Protein AF-A0A0F9Q7B7-F1 (afdb_monomer)

Sequence (250 aa):
MTNLTTHDHIDLARHEKIIARGLQTFRDVGEALAQIRDDKLYVQYGTFVLYCQTRWDFSIRTAEHLINAASVVAYLADANNCSPLPANEAQARPLTTLRDETGVIDLELVGEVWRQALDDGDGGEVPPTAVIVEETVRQWKLKAAELKAPEEAVQPVDDEPASEEDADDTPPPCPNCGCTDVDEDGDCAKCHEPKVRGDADEGEAPTKPVNTTFEVLEAIVDQWRDQYDVTSDSVAAAMLENLATKIREG

Solvent-accessible surface area (backbone atoms only — not comparable to full-atom values): 15011 Å² total; per-residue (Å²): 135,86,76,81,49,76,65,53,54,53,53,48,54,52,50,52,48,52,48,54,51,63,38,43,47,51,38,56,50,8,48,50,51,44,50,36,58,76,72,48,71,35,60,94,50,76,36,66,53,50,31,35,38,74,78,67,72,38,54,53,66,59,53,50,50,30,27,44,25,21,52,52,49,51,44,34,59,71,77,60,72,48,66,57,55,70,55,43,60,67,39,30,47,53,48,56,70,41,49,46,98,88,68,47,67,34,61,69,58,39,50,52,52,51,52,52,22,20,58,75,51,74,66,33,82,51,58,46,54,39,64,51,38,40,48,46,50,50,52,50,53,50,52,53,50,60,72,69,59,83,85,86,84,78,80,82,80,76,90,71,94,78,80,95,76,80,83,83,84,70,66,78,53,38,91,88,79,62,46,67,55,57,41,98,87,62,20,32,63,87,76,70,50,76,83,75,88,80,87,89,78,98,66,84,78,79,78,69,79,80,70,47,77,60,56,57,50,53,52,53,54,52,54,50,41,68,75,63,72,58,50,83,88,37,73,66,35,55,50,50,52,52,51,55,50,56,60,74,77,107

Radius of gyration: 31.44 Å; Cα contacts (8 Å, |Δi|>4): 203; chains: 1; bounding box: 46×99×64 Å

Mean predicted aligned error: 19.54 Å

Foldseek 3Di:
DDDDDPVNVVVV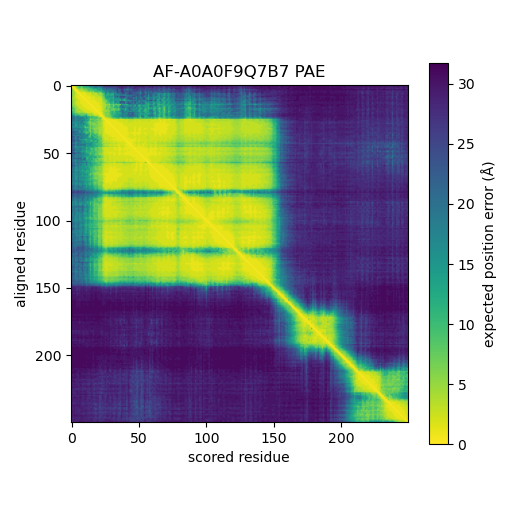VVVVVVLQVVLCVLLVLLVVLVCCQVVVVVVVQVDSQSVCCVVPNDGVVSSVLSVLLNVLQVLCVPPQVAPPTRSHSLQSNLQSCCADPVRHRPSVVSSVLQCVLCVVAPVRPDRHDSVSSNVSSVVVVVVVVVVVDPDPPDDPPPPDDDDDDDDPPQDAADPPPRASDADPVRARPPPRHHPDDDDDDPDDDDPDPPCPPLNVVVVVLVVVCVVPVDDCPDPVNVVSVVVNVVSVVD

Secondary structure (DSSP, 8-state):
--PPPHHHHHHHHHHHHHHHHHHHHHHHHHHHHHHHHHTTTTGGGSSHHHHHHHHHS--HHHHHHHHHHHHHHHHHHHTS--SSPP-SHHHHHHHTT-B-TTSSB-HHHHHHHHHHHHHTTTSSSSPPPHHHHHHHHHHHHHHHHHHT--SSS-----------------PPPPTTT----B-TTSSBTTT---------------------HHHHHHHHHHHHHHHTT--TTSHHHHHHHHHHHHHH--

Structure (mmCIF, N/CA/C/O backbone):
data_AF-A0A0F9Q7B7-F1
#
_entry.id   AF-A0A0F9Q7B7-F1
#
loop_
_atom_site.group_PDB
_atom_site.id
_atom_site.type_symbol
_atom_site.label_atom_id
_atom_site.label_alt_id
_atom_site.label_comp_id
_atom_site.label_asym_id
_atom_site.label_entity_id
_atom_site.label_seq_id
_atom_site.pdbx_PDB_ins_code
_atom_site.Cartn_x
_atom_site.Cartn_y
_atom_site.Cartn_z
_atom_site.occupancy
_atom_site.B_iso_or_equiv
_atom_site.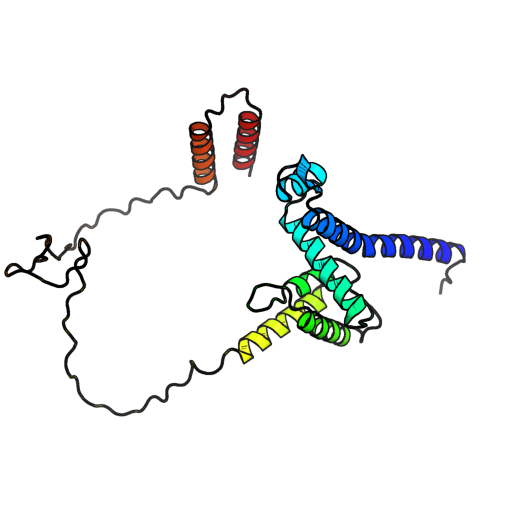auth_seq_id
_atom_site.auth_comp_id
_atom_site.auth_asym_id
_atom_site.auth_atom_id
_atom_site.pdbx_PDB_model_num
ATOM 1 N N . MET A 1 1 ? 30.236 -27.413 -18.316 1.00 41.34 1 MET A N 1
ATOM 2 C CA . MET A 1 1 ? 28.779 -27.192 -18.217 1.00 41.34 1 MET A CA 1
ATOM 3 C C . MET A 1 1 ? 28.220 -28.257 -17.293 1.00 41.34 1 MET A C 1
ATOM 5 O O . MET A 1 1 ? 28.170 -29.416 -17.680 1.00 41.34 1 MET A O 1
ATOM 9 N N . THR A 1 2 ? 27.943 -27.906 -16.041 1.00 51.19 2 THR A N 1
ATOM 10 C CA . THR A 1 2 ? 27.329 -28.811 -15.061 1.00 51.19 2 THR A CA 1
ATOM 11 C C . THR A 1 2 ? 25.830 -28.872 -15.337 1.00 51.19 2 THR A C 1
ATOM 13 O O . THR A 1 2 ? 25.153 -27.855 -15.237 1.00 51.19 2 THR A O 1
ATOM 16 N N . ASN A 1 3 ? 25.333 -30.040 -15.747 1.00 64.06 3 ASN A N 1
ATOM 17 C CA . ASN A 1 3 ? 23.895 -30.285 -15.863 1.00 64.06 3 ASN A CA 1
ATOM 18 C C . ASN A 1 3 ? 23.297 -30.432 -14.461 1.00 64.06 3 ASN A C 1
ATOM 20 O O . ASN A 1 3 ? 23.878 -31.137 -13.634 1.00 64.06 3 ASN A O 1
ATOM 24 N N . LEU A 1 4 ? 22.156 -29.784 -14.217 1.00 58.69 4 LEU A N 1
ATOM 25 C CA . LEU A 1 4 ? 21.395 -29.962 -12.982 1.00 58.69 4 LEU A CA 1
ATOM 26 C C . LEU A 1 4 ? 20.919 -31.413 -12.881 1.00 58.69 4 LEU A C 1
ATOM 28 O O . LEU A 1 4 ? 20.439 -32.010 -13.847 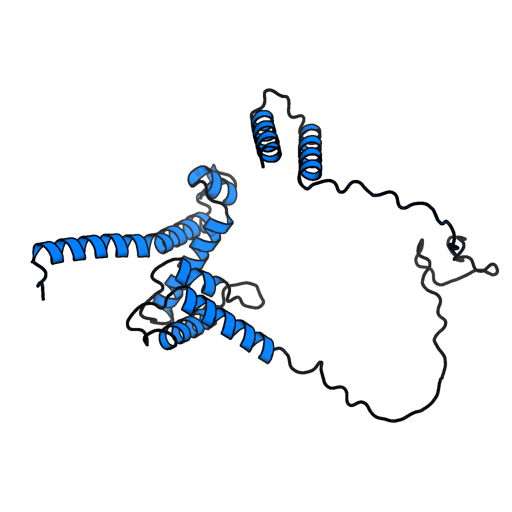1.00 58.69 4 LEU A O 1
ATOM 32 N N . THR A 1 5 ? 21.075 -31.992 -11.700 1.00 79.19 5 THR A N 1
ATOM 33 C CA . THR A 1 5 ? 20.567 -33.324 -11.389 1.00 79.19 5 THR A CA 1
ATOM 34 C C . THR A 1 5 ? 19.060 -33.270 -11.125 1.00 79.19 5 THR A C 1
ATOM 36 O O . THR A 1 5 ? 18.486 -32.219 -10.843 1.00 79.19 5 THR A O 1
ATOM 39 N N . THR A 1 6 ? 18.377 -34.417 -11.164 1.00 75.81 6 THR A N 1
ATOM 40 C CA . THR A 1 6 ? 16.948 -34.504 -10.803 1.00 75.81 6 THR A CA 1
ATOM 41 C C . THR A 1 6 ? 16.671 -34.000 -9.383 1.00 75.81 6 THR A C 1
ATOM 43 O O . THR A 1 6 ? 15.604 -33.452 -9.124 1.00 75.81 6 THR A O 1
ATOM 46 N N . HIS A 1 7 ? 17.632 -34.160 -8.471 1.00 61.50 7 HIS A N 1
ATOM 47 C CA . HIS A 1 7 ? 17.542 -33.639 -7.112 1.00 61.50 7 HIS A CA 1
ATOM 48 C C . HIS A 1 7 ? 17.562 -32.105 -7.098 1.00 61.50 7 HIS A C 1
ATOM 50 O O . HIS A 1 7 ? 16.686 -31.501 -6.484 1.00 61.50 7 HIS A O 1
ATOM 56 N N . ASP A 1 8 ? 18.463 -31.493 -7.874 1.00 55.47 8 ASP A N 1
ATOM 57 C CA . ASP A 1 8 ? 18.555 -30.033 -8.008 1.00 55.47 8 ASP A CA 1
ATOM 58 C C . ASP A 1 8 ? 17.253 -29.433 -8.561 1.00 55.47 8 ASP A C 1
ATOM 60 O O . ASP A 1 8 ? 16.802 -28.390 -8.098 1.00 55.47 8 ASP A O 1
ATOM 64 N N . HIS A 1 9 ? 16.588 -30.118 -9.498 1.00 52.34 9 HIS A N 1
ATOM 65 C CA . HIS A 1 9 ? 15.286 -29.686 -10.020 1.00 52.34 9 HIS A CA 1
ATOM 66 C C . HIS A 1 9 ? 14.149 -29.774 -8.985 1.00 52.34 9 HIS A C 1
ATOM 68 O O . HIS A 1 9 ? 13.267 -28.916 -8.971 1.00 52.34 9 HIS A O 1
ATOM 74 N N . ILE A 1 10 ? 14.155 -30.786 -8.110 1.00 66.31 10 ILE A N 1
ATOM 75 C CA . ILE A 1 10 ? 13.166 -30.920 -7.026 1.00 66.31 10 ILE A CA 1
ATOM 76 C C . ILE A 1 10 ? 13.375 -29.827 -5.972 1.00 66.31 10 ILE A C 1
ATOM 78 O O . ILE A 1 10 ? 12.404 -29.228 -5.500 1.00 66.31 10 ILE A O 1
ATOM 82 N N . ASP A 1 11 ? 14.629 -29.557 -5.613 1.00 54.69 11 ASP A N 1
ATOM 83 C CA . ASP A 1 11 ? 14.975 -28.513 -4.652 1.00 54.69 11 ASP A CA 1
ATOM 84 C C . ASP A 1 11 ? 14.660 -27.116 -5.193 1.00 54.69 11 ASP A C 1
ATOM 86 O O . ASP A 1 11 ? 14.061 -26.315 -4.468 1.00 54.69 11 ASP A O 1
ATOM 90 N N . LEU A 1 12 ? 14.955 -26.865 -6.474 1.00 44.50 12 LEU A N 1
ATOM 91 C CA . LEU A 1 12 ? 14.578 -25.638 -7.173 1.00 44.50 12 LEU A CA 1
ATOM 92 C C . LEU A 1 12 ? 13.059 -25.431 -7.137 1.00 44.50 12 LEU A C 1
ATOM 94 O O . LEU A 1 12 ? 12.603 -24.425 -6.603 1.00 44.50 12 LEU A O 1
ATOM 98 N N . ALA A 1 13 ? 12.268 -26.421 -7.562 1.00 47.47 13 ALA A N 1
ATOM 99 C CA . ALA A 1 13 ? 10.806 -26.324 -7.558 1.00 47.47 13 ALA A CA 1
ATOM 100 C C . ALA A 1 13 ? 10.222 -26.119 -6.145 1.00 47.47 13 ALA A C 1
ATOM 102 O O . ALA A 1 13 ? 9.228 -25.412 -5.953 1.00 47.47 13 ALA A O 1
ATOM 103 N N . ARG A 1 14 ? 10.835 -26.721 -5.116 1.00 55.53 14 ARG A N 1
ATOM 104 C CA . ARG A 1 14 ? 10.446 -26.504 -3.714 1.00 55.53 14 ARG A CA 1
ATOM 105 C C . ARG A 1 14 ? 10.718 -25.063 -3.283 1.00 55.53 14 ARG A C 1
ATOM 107 O O . ARG A 1 14 ? 9.870 -24.472 -2.615 1.00 55.53 14 ARG A O 1
ATOM 114 N N . HIS A 1 15 ? 11.883 -24.517 -3.621 1.00 48.59 15 HIS A N 1
ATOM 115 C CA . HIS A 1 15 ? 12.255 -23.140 -3.293 1.00 48.59 15 HIS A CA 1
ATOM 116 C C . HIS A 1 15 ? 11.400 -22.134 -4.064 1.00 48.59 15 HIS A C 1
ATOM 118 O O . HIS A 1 15 ? 10.850 -21.230 -3.445 1.00 48.59 15 HIS A O 1
ATOM 124 N N . GLU A 1 16 ? 11.154 -22.361 -5.353 1.00 48.41 16 GLU A N 1
ATOM 125 C CA . GLU A 1 16 ? 10.234 -21.569 -6.177 1.00 48.41 16 GLU A CA 1
ATOM 126 C C . GLU A 1 16 ? 8.810 -21.572 -5.611 1.00 48.41 16 GLU A C 1
ATOM 128 O O . GLU A 1 16 ? 8.149 -20.542 -5.618 1.00 48.41 16 GLU A O 1
ATOM 133 N N . LYS A 1 17 ? 8.341 -22.683 -5.029 1.00 50.25 17 LYS A N 1
ATOM 134 C CA . LYS A 1 17 ? 7.022 -22.756 -4.379 1.00 50.25 17 LYS A CA 1
ATOM 135 C C . LYS A 1 17 ? 6.959 -22.020 -3.036 1.00 50.25 17 LYS A C 1
ATOM 137 O O . LYS A 1 17 ? 5.914 -21.465 -2.696 1.00 50.25 17 LYS A O 1
ATOM 142 N N . ILE A 1 18 ? 8.047 -22.025 -2.260 1.00 56.53 18 ILE A N 1
ATOM 143 C CA . ILE A 1 18 ? 8.172 -21.223 -1.030 1.00 56.53 18 ILE A CA 1
ATOM 144 C C . ILE A 1 18 ? 8.191 -19.737 -1.390 1.00 56.53 18 ILE A C 1
ATOM 146 O O . ILE A 1 18 ? 7.472 -18.958 -0.770 1.00 56.53 18 ILE A O 1
ATOM 150 N N . ILE A 1 19 ? 8.946 -19.374 -2.430 1.00 46.94 19 ILE A N 1
ATOM 151 C CA . ILE A 1 19 ? 8.992 -18.022 -2.984 1.00 46.94 19 ILE A CA 1
ATOM 152 C C . ILE A 1 19 ? 7.595 -17.631 -3.474 1.00 46.94 19 ILE A C 1
ATOM 154 O O . ILE A 1 19 ? 7.051 -16.665 -2.968 1.00 46.94 19 ILE A O 1
ATOM 158 N N . ALA A 1 20 ? 6.940 -18.425 -4.325 1.00 48.31 20 ALA A N 1
ATOM 159 C CA . ALA A 1 20 ? 5.591 -18.154 -4.831 1.00 48.31 20 ALA A CA 1
ATOM 160 C C . ALA A 1 20 ? 4.542 -17.988 -3.717 1.00 48.31 20 ALA A C 1
ATOM 162 O O . ALA A 1 20 ? 3.696 -17.104 -3.802 1.00 48.31 20 ALA A O 1
ATOM 163 N N . ARG A 1 21 ? 4.618 -18.781 -2.636 1.00 54.09 21 ARG A N 1
ATOM 164 C CA . ARG A 1 21 ? 3.779 -18.565 -1.444 1.00 54.09 21 ARG A CA 1
ATOM 165 C C . ARG A 1 21 ? 4.110 -17.253 -0.740 1.00 54.09 21 ARG A C 1
ATOM 167 O O . ARG A 1 21 ? 3.188 -16.534 -0.387 1.00 54.09 21 ARG A O 1
ATOM 174 N N . GLY A 1 22 ? 5.391 -16.931 -0.564 1.00 57.09 22 GLY A N 1
ATOM 175 C CA . GLY A 1 22 ? 5.853 -15.652 -0.012 1.00 57.09 22 GLY A CA 1
ATOM 176 C C . GLY A 1 22 ? 5.522 -14.434 -0.884 1.00 57.09 22 GLY A C 1
ATOM 177 O O . GLY A 1 22 ? 5.413 -13.333 -0.364 1.00 57.09 22 GLY A O 1
ATOM 178 N N . LEU A 1 23 ? 5.321 -14.627 -2.189 1.00 52.44 23 LEU A N 1
ATOM 179 C CA . LEU A 1 23 ? 4.859 -13.597 -3.123 1.00 52.44 23 LEU A CA 1
ATOM 180 C C . LEU A 1 23 ? 3.339 -13.359 -3.003 1.00 52.44 23 LEU A C 1
ATOM 182 O O . LEU A 1 23 ? 2.877 -12.248 -3.231 1.00 52.44 23 LEU A O 1
ATOM 186 N N . GLN A 1 24 ? 2.556 -14.358 -2.572 1.00 59.84 24 GLN A N 1
ATOM 187 C CA . GLN A 1 24 ? 1.115 -14.201 -2.307 1.00 59.84 24 GLN A CA 1
ATOM 188 C C . GLN A 1 24 ? 0.778 -13.743 -0.879 1.00 59.84 24 GLN A C 1
ATOM 190 O O . GLN A 1 24 ? -0.332 -13.268 -0.647 1.00 59.84 24 GLN A O 1
ATOM 195 N N . THR A 1 25 ? 1.718 -13.796 0.074 1.00 77.25 25 THR A N 1
ATOM 196 C CA . THR A 1 25 ? 1.417 -13.459 1.479 1.00 77.25 25 THR A CA 1
ATOM 197 C C . THR A 1 25 ? 0.937 -12.026 1.664 1.00 77.25 25 THR A C 1
ATOM 199 O O . THR A 1 25 ? 0.029 -11.810 2.455 1.00 77.25 25 THR A O 1
ATOM 202 N N . PHE A 1 26 ? 1.501 -11.037 0.963 1.00 85.69 26 PHE A N 1
ATOM 203 C CA . PHE A 1 26 ? 1.070 -9.648 1.163 1.00 85.69 26 PHE A CA 1
ATOM 204 C C . PHE A 1 26 ? -0.337 -9.401 0.612 1.00 85.69 26 PHE A C 1
ATOM 206 O O . PHE A 1 26 ? -1.107 -8.674 1.235 1.00 85.69 26 PHE A O 1
ATOM 213 N N . ARG A 1 27 ? -0.679 -10.029 -0.522 1.00 88.88 27 ARG A N 1
ATOM 214 C CA . ARG A 1 27 ? -2.013 -9.945 -1.120 1.00 88.88 27 ARG A CA 1
ATOM 215 C C . ARG A 1 27 ? -3.041 -10.563 -0.179 1.00 88.88 27 ARG A C 1
ATOM 217 O O . ARG A 1 27 ? -3.999 -9.888 0.176 1.00 88.88 27 ARG A O 1
ATOM 224 N N . ASP A 1 28 ? -2.806 -11.797 0.260 1.00 86.25 28 ASP A N 1
ATOM 225 C CA . ASP A 1 28 ? -3.729 -12.5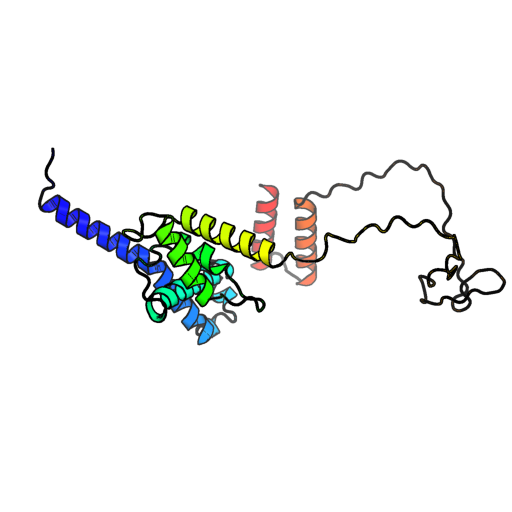20 1.140 1.00 86.25 28 ASP A CA 1
ATOM 226 C C . ASP A 1 28 ? -3.902 -11.794 2.484 1.00 86.25 28 ASP A C 1
ATOM 228 O O . ASP A 1 28 ? -5.010 -11.677 3.006 1.00 86.25 28 ASP A O 1
ATOM 232 N N . VAL A 1 29 ? -2.808 -11.256 3.039 1.00 87.62 29 VAL A N 1
ATOM 233 C CA . VAL A 1 29 ? -2.848 -10.456 4.271 1.00 87.62 29 VAL A CA 1
ATOM 234 C C . VAL A 1 29 ? -3.609 -9.150 4.050 1.00 87.62 29 VAL A C 1
ATOM 236 O O . VAL A 1 29 ? -4.443 -8.799 4.880 1.00 87.62 29 VAL A O 1
ATOM 239 N N . GLY A 1 30 ? -3.356 -8.434 2.954 1.00 90.88 30 GLY A N 1
ATOM 240 C CA . GLY A 1 30 ? -4.059 -7.194 2.628 1.00 90.88 30 GLY A CA 1
ATOM 241 C C . GLY A 1 30 ? -5.559 -7.406 2.421 1.00 90.88 30 GLY A C 1
ATOM 242 O O . GLY A 1 30 ? -6.358 -6.644 2.960 1.00 90.88 30 GLY A O 1
ATOM 243 N N . GLU A 1 31 ? -5.951 -8.474 1.726 1.00 89.88 31 GLU A N 1
ATOM 244 C CA . GLU A 1 31 ? -7.353 -8.856 1.527 1.00 89.88 31 GLU A CA 1
ATOM 245 C C . 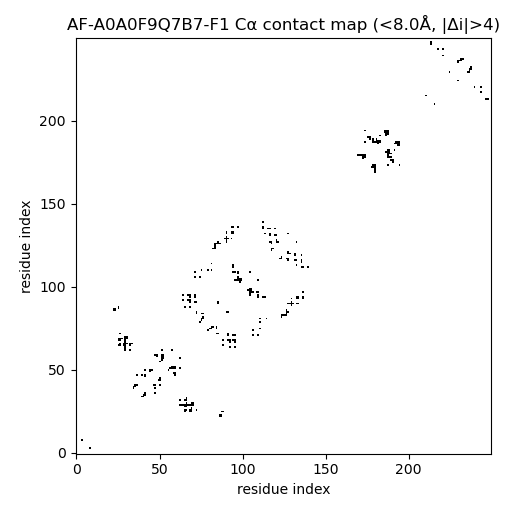GLU A 1 31 ? -8.034 -9.226 2.853 1.00 89.88 31 GLU A C 1
ATOM 247 O O . GLU A 1 31 ? -9.119 -8.727 3.157 1.00 89.88 31 GLU A O 1
ATOM 252 N N . ALA A 1 32 ? -7.372 -10.021 3.699 1.00 83.75 32 ALA A N 1
ATOM 253 C CA . ALA A 1 32 ? -7.890 -10.359 5.023 1.00 83.75 32 ALA A CA 1
ATOM 254 C C . ALA A 1 32 ? -8.038 -9.118 5.919 1.00 83.75 32 ALA A C 1
ATOM 256 O O . ALA A 1 32 ? -9.045 -8.966 6.611 1.00 83.75 32 ALA A O 1
ATOM 257 N N . LEU A 1 33 ? -7.058 -8.207 5.902 1.00 86.00 33 LEU A N 1
ATOM 258 C CA . LEU A 1 33 ? -7.125 -6.946 6.643 1.00 86.00 33 LEU A CA 1
ATOM 259 C C . LEU A 1 33 ? -8.267 -6.054 6.144 1.00 86.00 33 LEU A C 1
ATOM 261 O O . LEU A 1 33 ? -8.935 -5.432 6.970 1.00 86.00 33 LEU A O 1
ATOM 265 N N . ALA A 1 34 ? -8.514 -6.019 4.832 1.00 90.06 34 ALA A N 1
ATOM 266 C CA . ALA A 1 34 ? -9.639 -5.295 4.248 1.00 90.06 34 ALA A CA 1
ATOM 267 C C . ALA A 1 34 ? -10.975 -5.868 4.738 1.00 90.06 34 ALA A C 1
ATOM 269 O O . ALA A 1 34 ? -11.781 -5.122 5.283 1.00 90.06 34 ALA A O 1
ATOM 270 N N . GLN A 1 35 ? -11.163 -7.191 4.665 1.00 80.94 35 GLN A N 1
ATOM 271 C CA . GLN A 1 35 ? -12.372 -7.856 5.168 1.00 80.94 35 GLN A CA 1
ATOM 272 C C . GLN A 1 35 ? -12.581 -7.604 6.667 1.00 80.94 35 GLN A C 1
ATOM 274 O O . GLN A 1 35 ? -13.660 -7.202 7.088 1.00 80.94 35 GLN A O 1
ATOM 279 N N . ILE A 1 36 ? -11.532 -7.746 7.487 1.00 76.69 36 ILE A N 1
ATOM 280 C CA . ILE A 1 36 ? -11.606 -7.453 8.927 1.00 76.69 36 ILE A CA 1
ATOM 281 C C . ILE A 1 36 ? -12.028 -6.003 9.182 1.00 76.69 36 ILE A C 1
ATOM 283 O O . ILE A 1 36 ? -12.812 -5.751 10.104 1.00 76.69 36 ILE A O 1
ATOM 287 N N . ARG A 1 37 ? -11.499 -5.051 8.406 1.00 90.12 37 ARG A N 1
ATOM 288 C CA . ARG A 1 37 ? -11.828 -3.632 8.536 1.00 90.12 37 ARG A CA 1
ATOM 289 C C . ARG A 1 37 ? -13.278 -3.359 8.130 1.00 90.12 37 ARG A C 1
ATOM 291 O O . ARG A 1 37 ? -14.014 -2.725 8.884 1.00 90.12 37 ARG A O 1
ATOM 298 N N . ASP A 1 38 ? -13.672 -3.838 6.959 1.00 87.00 38 ASP A N 1
ATOM 299 C CA . ASP A 1 38 ? -14.942 -3.498 6.322 1.00 87.00 38 ASP A CA 1
ATOM 300 C C . ASP A 1 38 ? -16.121 -4.178 7.047 1.00 87.00 38 ASP A C 1
ATOM 302 O O . ASP A 1 38 ? -17.122 -3.522 7.348 1.00 87.00 38 ASP A O 1
ATOM 306 N N . ASP A 1 39 ? -15.944 -5.430 7.487 1.00 78.31 39 ASP A N 1
ATOM 307 C CA . ASP A 1 39 ? -16.920 -6.175 8.301 1.00 78.31 39 ASP A CA 1
ATOM 308 C C . ASP A 1 39 ? -16.831 -5.846 9.803 1.00 78.31 39 ASP A C 1
ATOM 310 O O . ASP A 1 39 ? -17.579 -6.385 10.623 1.00 78.31 39 ASP A O 1
ATOM 314 N N . LYS A 1 40 ? -15.911 -4.954 10.192 1.00 80.88 40 LYS A N 1
ATOM 315 C CA . LYS A 1 40 ? -15.667 -4.535 11.581 1.00 80.88 40 LYS A CA 1
ATOM 316 C C . LYS A 1 40 ? -15.405 -5.712 12.531 1.00 80.88 40 LYS A C 1
ATOM 318 O O . LYS A 1 40 ? -15.798 -5.683 13.695 1.00 80.88 40 LYS A O 1
ATOM 323 N N . LEU A 1 41 ? -14.665 -6.731 12.095 1.00 75.19 41 LEU A N 1
ATOM 324 C CA . LEU A 1 41 ? -14.336 -7.913 12.915 1.00 75.19 41 LEU A CA 1
ATOM 325 C C . LEU A 1 41 ? -13.358 -7.607 14.070 1.00 75.19 41 LEU A C 1
ATOM 327 O O . LEU A 1 41 ? -13.021 -8.480 14.868 1.00 75.19 41 LEU A O 1
ATOM 331 N N . TYR A 1 42 ? -12.923 -6.352 14.190 1.00 76.50 42 TYR A N 1
ATOM 332 C CA . TYR A 1 42 ? -12.064 -5.837 15.253 1.00 76.50 42 TYR A CA 1
ATOM 333 C C . TYR A 1 42 ? -12.827 -5.275 16.469 1.00 76.50 42 TYR A C 1
ATOM 335 O O . TYR A 1 42 ? -12.206 -4.649 17.326 1.00 76.50 42 TYR A O 1
ATOM 343 N N . VAL A 1 43 ? -14.145 -5.487 16.586 1.00 69.56 43 VAL A N 1
ATOM 344 C CA . VAL A 1 43 ? -14.996 -4.907 17.654 1.00 69.56 43 VAL A CA 1
ATOM 345 C C . VAL A 1 43 ? -14.420 -5.080 19.067 1.00 69.56 43 VAL A C 1
ATOM 347 O O . VAL A 1 43 ? -14.479 -4.144 19.860 1.00 69.56 43 VAL A O 1
ATOM 350 N N . GLN A 1 44 ? -13.796 -6.222 19.378 1.00 68.12 44 GLN A N 1
ATOM 351 C CA . GLN A 1 44 ? -13.206 -6.474 20.704 1.00 68.12 44 GLN A CA 1
ATOM 352 C C . GLN A 1 44 ? -11.997 -5.579 21.050 1.00 68.12 44 GLN A C 1
ATOM 354 O O . GLN A 1 44 ? -11.616 -5.495 22.213 1.00 68.12 44 GLN A O 1
ATOM 359 N N . TYR A 1 45 ? -11.402 -4.909 20.059 1.00 72.50 45 TYR A N 1
ATOM 360 C CA . TYR A 1 45 ? -10.275 -3.982 20.220 1.00 72.50 45 TYR A CA 1
ATOM 361 C C . TYR A 1 45 ? -10.715 -2.509 20.211 1.00 72.50 45 TYR A C 1
ATOM 363 O O . TYR A 1 45 ? -9.886 -1.616 20.366 1.00 72.50 45 TYR A O 1
ATOM 371 N N . GLY A 1 46 ? -12.004 -2.228 19.998 1.00 83.38 46 GLY A N 1
ATOM 372 C CA . GLY A 1 46 ? -12.561 -0.876 19.906 1.00 83.38 46 GLY A CA 1
ATOM 373 C C . GLY A 1 46 ? -12.305 -0.192 18.561 1.00 83.38 46 GLY A C 1
ATOM 374 O O . GLY A 1 46 ? -13.251 0.233 17.901 1.00 83.38 46 GLY A O 1
ATOM 375 N N . THR A 1 47 ? -11.048 -0.110 18.116 1.00 90.38 47 THR A N 1
ATOM 376 C CA . THR A 1 47 ? -10.680 0.506 16.829 1.00 90.38 47 THR A CA 1
ATOM 377 C C . THR A 1 47 ? -9.801 -0.411 15.986 1.00 90.38 47 THR A C 1
ATOM 379 O O . THR A 1 47 ? -9.064 -1.249 16.508 1.00 90.38 47 THR A O 1
ATOM 382 N N . PHE A 1 48 ? -9.843 -0.228 14.663 1.00 84.56 48 PHE A N 1
ATOM 383 C CA . PHE A 1 48 ? -8.985 -0.979 13.744 1.00 84.56 48 PHE A CA 1
ATOM 384 C C . PHE A 1 48 ? -7.495 -0.685 13.989 1.00 84.56 48 PHE A C 1
ATOM 386 O O . PHE A 1 48 ? -6.661 -1.577 13.891 1.00 84.56 48 PHE A O 1
ATOM 393 N N . VAL A 1 49 ? -7.166 0.544 14.407 1.00 93.44 49 VAL A N 1
ATOM 394 C CA . VAL A 1 49 ? -5.802 0.939 14.793 1.00 93.44 49 VAL A CA 1
ATOM 395 C C . VAL A 1 49 ? -5.308 0.119 15.988 1.00 93.44 49 VAL A C 1
ATOM 397 O O . VAL A 1 49 ? -4.218 -0.447 15.928 1.00 93.44 49 VAL A O 1
ATOM 400 N N . LEU A 1 50 ? -6.118 0.014 17.050 1.00 86.25 50 LEU A N 1
ATOM 401 C CA . LEU A 1 50 ? -5.780 -0.790 18.228 1.00 86.25 50 LEU A CA 1
ATOM 402 C C . LEU A 1 50 ? -5.683 -2.276 17.884 1.00 86.25 50 LEU A C 1
ATOM 404 O O . LEU A 1 50 ? -4.783 -2.953 18.366 1.00 86.25 50 LEU A O 1
ATOM 408 N N . TYR A 1 51 ? -6.547 -2.778 17.003 1.00 83.94 51 TYR A N 1
ATOM 409 C CA . TYR A 1 51 ? -6.437 -4.144 16.501 1.00 83.94 51 TYR A CA 1
ATOM 410 C C . TYR A 1 51 ? -5.097 -4.412 15.810 1.00 83.94 51 TYR A C 1
ATOM 412 O O . TYR A 1 51 ? -4.409 -5.363 16.184 1.00 83.94 51 TYR A O 1
ATOM 420 N N . CYS A 1 52 ? -4.707 -3.574 14.845 1.00 81.81 52 CYS A N 1
ATOM 421 C CA . CYS A 1 52 ? -3.444 -3.724 14.121 1.00 81.81 52 CYS A CA 1
ATOM 422 C C . CYS A 1 52 ? -2.245 -3.704 15.077 1.00 81.81 52 CYS A C 1
ATOM 424 O O . CYS A 1 52 ? -1.410 -4.608 15.038 1.00 81.81 52 CYS A O 1
ATOM 426 N N . GLN A 1 53 ? -2.219 -2.745 16.006 1.00 82.56 53 GLN A N 1
ATOM 427 C CA . GLN A 1 53 ? -1.125 -2.623 16.963 1.00 82.56 53 GLN A CA 1
ATOM 428 C C . GLN A 1 53 ? -1.088 -3.792 17.957 1.00 82.56 53 GLN A C 1
ATOM 430 O O . GLN A 1 53 ? -0.047 -4.406 18.153 1.00 82.56 53 GLN A O 1
ATOM 435 N N . THR A 1 54 ? -2.210 -4.128 18.596 1.00 72.56 54 THR A N 1
ATOM 436 C CA . THR A 1 54 ? -2.238 -5.142 19.660 1.00 72.56 54 THR A CA 1
ATOM 437 C C . THR A 1 54 ? -2.100 -6.562 19.119 1.00 72.56 54 THR A C 1
ATOM 439 O O . THR A 1 54 ? -1.495 -7.408 19.776 1.00 72.56 54 THR A O 1
ATOM 442 N N . ARG A 1 55 ? -2.685 -6.868 17.953 1.00 75.31 55 ARG A N 1
ATOM 443 C CA . ARG A 1 55 ? -2.690 -8.237 17.422 1.00 75.31 55 ARG A CA 1
ATOM 444 C C . ARG A 1 55 ? -1.451 -8.564 16.599 1.00 75.31 55 ARG A C 1
ATOM 446 O O . ARG A 1 55 ? -1.028 -9.722 16.627 1.00 75.31 55 ARG A O 1
ATOM 453 N N . TRP A 1 56 ? -0.927 -7.579 15.873 1.00 83.81 56 TRP A N 1
ATOM 454 C CA . TRP A 1 56 ? 0.087 -7.789 14.842 1.00 83.81 56 TRP A CA 1
ATOM 455 C C . TRP A 1 56 ? 1.344 -6.935 15.003 1.00 83.81 56 TRP A C 1
ATOM 457 O O . TRP A 1 56 ? 2.283 -7.124 14.236 1.00 83.81 56 TRP A O 1
ATOM 467 N N . ASP A 1 57 ? 1.370 -6.027 15.981 1.00 83.88 57 ASP A N 1
ATOM 468 C CA . ASP A 1 57 ? 2.500 -5.134 16.259 1.00 83.88 57 ASP A CA 1
ATOM 469 C C . ASP A 1 57 ? 2.925 -4.262 15.063 1.00 83.88 57 ASP A C 1
ATOM 471 O O . ASP A 1 57 ? 4.084 -3.877 14.928 1.00 83.88 57 ASP A O 1
ATOM 475 N N . PHE A 1 58 ? 1.981 -3.920 14.176 1.00 83.44 58 PHE A N 1
ATOM 476 C CA . PHE A 1 58 ? 2.231 -2.959 13.103 1.00 83.44 58 PHE A CA 1
ATOM 477 C C . PHE A 1 58 ? 1.246 -1.791 13.115 1.00 83.44 58 PHE A C 1
ATOM 479 O O . PHE A 1 58 ? 0.082 -1.903 13.507 1.00 83.44 58 PHE A O 1
ATOM 486 N N . SER A 1 59 ? 1.741 -0.646 12.642 1.00 91.94 59 SER A N 1
ATOM 487 C CA . SER A 1 59 ? 0.985 0.602 12.567 1.00 91.94 59 SER A CA 1
ATOM 488 C C . SER A 1 59 ? -0.164 0.520 11.562 1.00 91.94 59 SER A C 1
ATOM 490 O O . SER A 1 59 ? -0.093 -0.201 10.566 1.00 91.94 59 SER A O 1
ATOM 492 N N . ILE A 1 60 ? -1.190 1.354 11.750 1.00 92.88 60 ILE A N 1
ATOM 493 C CA . ILE A 1 60 ? -2.305 1.457 10.796 1.00 92.88 60 ILE A CA 1
ATOM 494 C C . ILE A 1 60 ? -1.842 1.740 9.360 1.00 92.88 60 ILE A C 1
ATOM 496 O O . ILE A 1 60 ? -2.377 1.153 8.429 1.00 92.88 60 ILE A O 1
ATOM 500 N N . ARG A 1 61 ? -0.785 2.545 9.179 1.00 93.75 61 ARG A N 1
ATOM 501 C CA . ARG A 1 61 ? -0.216 2.829 7.850 1.00 93.75 61 ARG A CA 1
ATOM 502 C C . ARG A 1 61 ? 0.270 1.562 7.155 1.00 93.75 61 ARG A C 1
ATOM 504 O O . ARG A 1 61 ? 0.060 1.396 5.962 1.00 93.75 61 ARG A O 1
ATOM 511 N N . THR A 1 62 ? 0.895 0.655 7.906 1.00 88.56 62 THR A N 1
ATOM 512 C CA . THR A 1 62 ? 1.353 -0.635 7.369 1.00 88.56 62 THR A CA 1
ATOM 513 C C . THR A 1 62 ? 0.159 -1.479 6.924 1.00 88.56 62 THR A C 1
ATOM 515 O O . THR A 1 62 ? 0.185 -2.055 5.840 1.00 88.56 62 THR A O 1
ATOM 518 N N . ALA A 1 63 ? -0.916 -1.489 7.720 1.00 87.69 63 ALA A N 1
ATOM 519 C CA . ALA A 1 63 ? -2.170 -2.150 7.362 1.00 87.69 63 ALA A CA 1
ATOM 520 C C . ALA A 1 63 ? -2.750 -1.587 6.057 1.00 87.69 63 ALA A C 1
ATOM 522 O O . ALA A 1 63 ? -3.095 -2.336 5.149 1.00 87.69 63 ALA A O 1
ATOM 523 N N . GLU A 1 64 ? -2.831 -0.260 5.956 1.00 93.88 64 GLU A N 1
ATOM 524 C CA . GLU A 1 64 ? -3.365 0.442 4.790 1.00 93.88 64 GLU A CA 1
ATOM 525 C C . GLU A 1 64 ? -2.520 0.209 3.540 1.00 93.88 64 GLU A C 1
ATOM 527 O O . GLU A 1 64 ? -3.079 0.018 2.463 1.00 93.88 64 GLU A O 1
ATOM 532 N N . HIS A 1 65 ? -1.191 0.173 3.662 1.00 91.88 65 HIS A N 1
ATOM 533 C CA . HIS A 1 65 ? -0.308 -0.170 2.548 1.00 91.88 65 HIS A CA 1
ATOM 534 C C . HIS A 1 65 ? -0.586 -1.581 2.029 1.00 91.88 65 HIS A C 1
ATOM 536 O O . HIS A 1 65 ? -0.743 -1.755 0.824 1.00 91.88 65 HIS A O 1
ATOM 542 N N . LEU A 1 66 ? -0.719 -2.567 2.921 1.00 91.50 66 LEU A N 1
ATOM 543 C CA . LEU A 1 66 ? -1.038 -3.945 2.538 1.00 91.50 66 LEU A CA 1
ATOM 544 C C . LEU A 1 66 ? -2.416 -4.044 1.872 1.00 91.50 66 LEU A C 1
ATOM 546 O O . LEU A 1 66 ? -2.539 -4.678 0.827 1.00 91.50 66 LEU A O 1
ATOM 550 N N . ILE A 1 67 ? -3.430 -3.375 2.431 1.00 94.31 67 ILE A N 1
ATOM 551 C CA . ILE A 1 67 ? -4.784 -3.319 1.859 1.00 94.31 67 ILE A CA 1
ATOM 552 C C . ILE A 1 67 ? -4.757 -2.698 0.454 1.00 94.31 67 ILE A C 1
ATOM 554 O O . ILE A 1 67 ? -5.308 -3.268 -0.486 1.00 94.31 67 ILE A O 1
ATOM 558 N N . ASN A 1 68 ? -4.093 -1.553 0.293 1.00 95.81 68 ASN A N 1
ATOM 559 C CA . ASN A 1 68 ? -4.013 -0.844 -0.985 1.00 95.81 68 ASN A CA 1
ATOM 560 C C . ASN A 1 68 ? -3.190 -1.617 -2.028 1.00 95.81 68 ASN A C 1
ATOM 562 O O . ASN A 1 68 ? -3.531 -1.632 -3.206 1.00 95.81 68 ASN A O 1
ATOM 566 N N . ALA A 1 69 ? -2.105 -2.272 -1.616 1.00 94.38 69 ALA A N 1
ATOM 567 C CA . ALA A 1 69 ? -1.309 -3.107 -2.508 1.00 94.38 69 ALA A CA 1
ATOM 568 C C . ALA A 1 69 ? -2.111 -4.333 -2.976 1.00 94.38 69 ALA A C 1
ATOM 570 O O . ALA A 1 69 ? -2.074 -4.679 -4.156 1.00 94.38 69 ALA A O 1
ATOM 571 N N . ALA A 1 70 ? -2.872 -4.963 -2.075 1.00 92.69 70 ALA A N 1
ATOM 572 C CA . ALA A 1 70 ? -3.743 -6.082 -2.420 1.00 92.69 70 ALA A CA 1
ATOM 573 C C . ALA A 1 70 ? -4.859 -5.667 -3.392 1.00 92.69 70 ALA A C 1
ATOM 575 O O . ALA A 1 70 ? -5.110 -6.393 -4.354 1.00 92.69 70 ALA A O 1
ATOM 576 N N . SER A 1 71 ? -5.479 -4.495 -3.203 1.00 94.25 71 SER A N 1
ATOM 577 C CA . SER A 1 71 ? -6.525 -4.003 -4.112 1.00 94.25 71 SER A CA 1
ATOM 578 C C . SER A 1 71 ? -5.992 -3.701 -5.516 1.00 94.25 71 SER A C 1
ATOM 580 O O . SER A 1 71 ? -6.640 -4.057 -6.498 1.00 94.25 71 SER A O 1
ATOM 582 N N . VAL A 1 72 ? -4.785 -3.134 -5.625 1.00 94.81 72 VAL A N 1
ATOM 583 C CA . VAL A 1 72 ? -4.091 -2.937 -6.909 1.00 94.81 72 VAL A CA 1
ATOM 584 C C . VAL A 1 72 ? -3.878 -4.268 -7.630 1.00 94.81 72 VAL A C 1
ATOM 586 O O . VAL A 1 72 ? -4.210 -4.394 -8.806 1.00 94.81 72 VAL A O 1
ATOM 589 N N . VAL A 1 73 ? -3.357 -5.284 -6.936 1.00 92.69 73 VAL A N 1
ATOM 590 C CA . VAL A 1 73 ? -3.103 -6.601 -7.545 1.00 92.69 73 VAL A CA 1
ATOM 591 C C . VAL A 1 73 ? -4.402 -7.286 -7.963 1.00 92.69 73 VAL A C 1
ATOM 593 O O . VAL A 1 73 ? -4.451 -7.862 -9.048 1.00 92.69 73 VAL A O 1
ATOM 596 N N . ALA A 1 74 ? -5.447 -7.217 -7.133 1.00 91.38 74 ALA A N 1
ATOM 597 C CA . ALA A 1 74 ? -6.760 -7.768 -7.460 1.00 91.38 74 ALA A CA 1
ATOM 598 C C . ALA A 1 74 ? -7.335 -7.119 -8.728 1.00 91.38 74 ALA A C 1
ATOM 600 O O . ALA A 1 74 ? -7.747 -7.821 -9.647 1.00 91.38 74 ALA A O 1
ATOM 601 N N . TYR A 1 75 ? -7.262 -5.790 -8.834 1.00 93.00 75 TYR A N 1
ATOM 602 C CA . TYR A 1 75 ? -7.699 -5.077 -10.031 1.00 93.00 75 TYR A CA 1
ATOM 603 C C . TYR A 1 75 ? -6.911 -5.481 -11.288 1.00 93.00 75 TYR A C 1
ATOM 605 O O . TYR A 1 75 ? -7.509 -5.762 -12.327 1.00 93.00 75 TYR A O 1
ATOM 613 N N . LEU A 1 76 ? -5.577 -5.547 -11.203 1.00 91.88 76 LEU A N 1
ATOM 614 C CA . LEU A 1 76 ? -4.731 -5.943 -12.336 1.00 91.88 76 LEU A CA 1
ATOM 615 C C . LEU A 1 76 ? -5.014 -7.380 -12.800 1.00 91.88 76 LEU A C 1
ATOM 617 O O . LEU A 1 76 ? -4.920 -7.662 -13.998 1.00 91.88 76 LEU A O 1
ATOM 621 N N . ALA A 1 77 ? -5.377 -8.264 -11.865 1.00 89.50 77 ALA A N 1
ATOM 622 C CA . ALA A 1 77 ? -5.763 -9.639 -12.152 1.00 89.50 77 ALA A CA 1
ATOM 623 C C . ALA A 1 77 ? -7.136 -9.736 -12.837 1.00 89.50 77 ALA A C 1
ATOM 625 O O . ALA A 1 77 ? -7.263 -10.464 -13.819 1.00 89.50 77 ALA A O 1
ATOM 626 N N . ASP A 1 78 ? -8.136 -9.001 -12.345 1.00 85.56 78 ASP A N 1
ATOM 627 C CA . ASP A 1 78 ? -9.532 -9.166 -12.767 1.00 85.56 78 ASP A CA 1
ATOM 628 C C . ASP A 1 78 ? -9.913 -8.299 -13.974 1.00 85.56 78 ASP A C 1
ATOM 630 O O . ASP A 1 78 ? -10.566 -8.771 -14.905 1.00 85.56 78 ASP A O 1
ATOM 634 N N . ALA A 1 79 ? -9.542 -7.017 -13.960 1.00 69.38 79 ALA A N 1
ATOM 635 C CA . ALA A 1 79 ? -10.074 -6.025 -14.895 1.00 69.38 79 ALA A CA 1
ATOM 636 C C . ALA A 1 79 ? -9.181 -5.811 -16.120 1.00 69.38 79 ALA A C 1
ATOM 638 O O . ALA A 1 79 ? -9.686 -5.552 -17.211 1.00 69.38 79 ALA A O 1
ATOM 639 N N . ASN A 1 80 ? -7.861 -5.922 -15.949 1.00 64.56 80 ASN A N 1
ATOM 640 C CA . ASN A 1 80 ? -6.907 -5.482 -16.967 1.00 64.56 80 ASN A CA 1
ATOM 641 C C . ASN A 1 80 ? -6.150 -6.628 -17.653 1.00 64.56 80 ASN A C 1
ATOM 643 O O . ASN A 1 80 ? -5.311 -6.373 -18.517 1.00 64.56 80 ASN A O 1
ATOM 647 N N . ASN A 1 81 ? -6.429 -7.879 -17.257 1.00 68.38 81 ASN A N 1
ATOM 648 C CA . ASN A 1 81 ? -5.819 -9.106 -17.782 1.00 68.38 81 ASN A CA 1
ATOM 649 C C . ASN A 1 81 ? -4.285 -8.989 -17.928 1.00 68.38 81 ASN A C 1
ATOM 651 O O . ASN A 1 81 ? -3.692 -9.490 -18.887 1.00 68.38 81 ASN A O 1
ATOM 655 N N . CYS A 1 82 ? -3.658 -8.262 -16.995 1.00 73.12 82 CYS A N 1
ATOM 656 C CA . CYS A 1 82 ? -2.248 -7.915 -17.045 1.00 73.12 82 CYS A CA 1
ATOM 657 C C . CYS A 1 82 ? -1.431 -9.084 -16.511 1.00 73.12 82 CYS A C 1
ATOM 659 O O . CYS A 1 82 ? -1.603 -9.519 -15.372 1.00 73.12 82 CYS A O 1
ATOM 661 N N . SER A 1 83 ? -0.525 -9.587 -17.341 1.00 79.69 83 SER A N 1
ATOM 662 C CA . SER A 1 83 ? 0.425 -10.615 -16.953 1.00 79.69 83 SER A CA 1
ATOM 663 C C . SER A 1 83 ? 1.815 -10.200 -17.417 1.00 79.69 83 SER A C 1
ATOM 665 O O . SER A 1 83 ? 1.937 -9.778 -18.568 1.00 79.69 83 SER A O 1
ATOM 667 N N . PRO A 1 84 ? 2.842 -10.337 -16.564 1.00 88.56 84 PRO A N 1
ATOM 668 C CA . PRO A 1 84 ? 2.798 -10.771 -15.163 1.00 88.56 84 PRO A CA 1
ATOM 669 C C . PRO A 1 84 ? 2.233 -9.725 -14.174 1.00 88.56 84 PRO A C 1
ATOM 671 O O . PRO A 1 84 ? 2.239 -8.520 -14.421 1.00 88.56 84 PRO A O 1
ATOM 674 N N . LEU A 1 85 ? 1.737 -10.210 -13.027 1.00 91.19 85 LEU A N 1
ATOM 675 C CA . LEU A 1 85 ? 1.245 -9.388 -11.909 1.00 91.19 85 LEU A CA 1
ATOM 676 C C . LEU A 1 85 ? 2.400 -8.921 -11.004 1.00 91.19 85 LEU A C 1
ATOM 678 O O . LEU A 1 85 ? 3.455 -9.567 -10.997 1.00 91.19 85 LEU A O 1
ATOM 682 N N . PRO A 1 86 ? 2.202 -7.868 -10.181 1.00 91.06 86 PRO A N 1
ATOM 683 C CA . PRO A 1 86 ? 3.147 -7.526 -9.126 1.00 91.06 86 PRO A CA 1
ATOM 684 C C . PRO A 1 86 ? 3.400 -8.740 -8.229 1.00 91.06 86 PRO A C 1
ATOM 686 O O . PRO A 1 86 ? 2.482 -9.313 -7.641 1.00 91.06 86 PRO A O 1
ATOM 689 N N . ALA A 1 87 ? 4.659 -9.144 -8.144 1.00 88.19 87 ALA A N 1
ATOM 690 C CA . ALA A 1 87 ? 5.100 -10.304 -7.391 1.00 88.19 87 ALA A CA 1
ATOM 691 C C . ALA A 1 87 ? 5.287 -9.983 -5.900 1.00 88.19 87 ALA A C 1
ATOM 693 O O . ALA A 1 87 ? 5.173 -10.869 -5.063 1.00 88.19 87 ALA A O 1
ATOM 694 N N . ASN A 1 88 ? 5.577 -8.733 -5.538 1.00 87.94 88 ASN A N 1
ATOM 695 C CA . ASN A 1 88 ? 5.765 -8.326 -4.145 1.00 87.94 88 ASN A CA 1
ATOM 696 C C . ASN A 1 88 ? 5.175 -6.939 -3.849 1.00 87.94 88 ASN A C 1
ATOM 698 O O . ASN A 1 88 ? 4.895 -6.153 -4.756 1.00 87.94 88 ASN A O 1
ATOM 702 N N . GLU A 1 89 ? 5.022 -6.630 -2.557 1.00 90.56 89 GLU A N 1
ATOM 703 C CA . GLU A 1 89 ? 4.467 -5.353 -2.086 1.00 90.56 89 GLU A CA 1
ATOM 704 C C . GLU A 1 89 ? 5.253 -4.152 -2.616 1.00 90.56 89 GLU A C 1
ATOM 706 O O . GLU A 1 89 ? 4.645 -3.166 -3.014 1.00 90.56 89 GLU A O 1
ATOM 711 N N . ALA A 1 90 ? 6.581 -4.255 -2.719 1.00 90.81 90 ALA A N 1
ATOM 712 C CA . ALA A 1 90 ? 7.413 -3.149 -3.177 1.00 90.81 90 ALA A CA 1
ATOM 713 C C . ALA A 1 90 ? 7.135 -2.754 -4.638 1.00 90.81 90 ALA A C 1
ATOM 715 O O . ALA A 1 90 ? 7.291 -1.585 -4.978 1.00 90.81 90 ALA A O 1
ATOM 716 N N . GLN A 1 91 ? 6.699 -3.688 -5.491 1.00 93.44 91 GLN A N 1
ATOM 717 C CA . GLN A 1 91 ? 6.249 -3.390 -6.857 1.00 93.44 91 GLN A CA 1
ATOM 718 C C . GLN A 1 91 ? 4.849 -2.765 -6.878 1.00 93.44 91 GLN A C 1
ATOM 720 O O . GLN A 1 91 ? 4.591 -1.868 -7.671 1.00 93.44 91 GLN A O 1
ATOM 725 N N . ALA A 1 92 ? 3.940 -3.211 -6.008 1.00 94.69 92 ALA A N 1
ATOM 726 C CA . ALA A 1 92 ? 2.578 -2.679 -5.951 1.00 94.69 92 ALA A CA 1
ATOM 727 C C . ALA A 1 92 ? 2.509 -1.299 -5.270 1.00 94.69 92 ALA A C 1
ATOM 729 O O . ALA A 1 92 ? 1.688 -0.458 -5.633 1.00 94.69 92 ALA A O 1
ATOM 730 N N . ARG A 1 93 ? 3.382 -1.038 -4.292 1.00 93.75 93 ARG A N 1
ATOM 731 C CA . ARG A 1 93 ? 3.347 0.155 -3.440 1.00 93.75 93 ARG A CA 1
ATOM 732 C C . ARG A 1 93 ? 3.403 1.477 -4.217 1.00 93.75 93 ARG A C 1
ATOM 734 O O . ARG A 1 93 ? 2.558 2.325 -3.924 1.00 93.75 93 ARG A O 1
ATOM 741 N N . PRO A 1 94 ? 4.297 1.692 -5.206 1.00 96.44 94 PRO A N 1
ATOM 742 C CA . PRO A 1 94 ? 4.310 2.935 -5.979 1.00 96.44 94 PRO A CA 1
ATOM 743 C C . PRO A 1 94 ? 2.984 3.201 -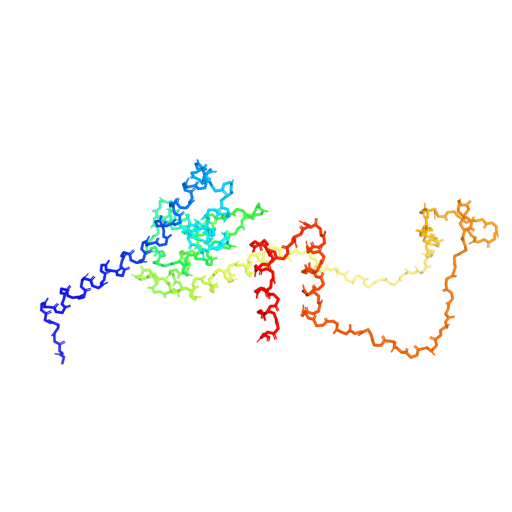6.704 1.00 96.44 94 PRO A C 1
ATOM 745 O O . PRO A 1 94 ? 2.524 4.343 -6.742 1.00 96.44 94 PRO A O 1
ATOM 748 N N . LEU A 1 95 ? 2.321 2.151 -7.197 1.00 96.50 95 LEU A N 1
ATOM 749 C CA . LEU A 1 95 ? 1.042 2.252 -7.905 1.00 96.50 95 LEU A CA 1
ATOM 750 C C . LEU A 1 95 ? -0.083 2.751 -6.989 1.00 96.50 95 LEU A C 1
ATOM 752 O O . LEU A 1 95 ? -0.933 3.516 -7.428 1.00 96.50 95 LEU A O 1
ATOM 756 N N . THR A 1 96 ? -0.049 2.429 -5.691 1.00 96.50 96 THR A N 1
ATOM 757 C CA . THR A 1 96 ? -1.044 2.921 -4.709 1.00 96.50 96 THR A CA 1
ATOM 758 C C . THR A 1 96 ? -1.038 4.446 -4.520 1.00 96.50 96 THR A C 1
ATOM 760 O O . THR A 1 96 ? -1.921 5.011 -3.864 1.00 96.50 96 THR A O 1
ATOM 763 N N . THR A 1 97 ? -0.023 5.125 -5.062 1.00 96.25 97 THR A N 1
ATOM 764 C CA . THR A 1 97 ? 0.115 6.584 -5.024 1.00 96.25 97 THR A CA 1
ATOM 765 C C . THR A 1 97 ? -0.523 7.281 -6.228 1.00 96.25 97 THR A C 1
ATOM 767 O O . THR A 1 97 ? -0.532 8.514 -6.263 1.00 96.25 97 THR A O 1
ATOM 770 N N . LEU A 1 98 ? -1.011 6.518 -7.210 1.00 95.50 98 LEU A N 1
ATOM 771 C CA . LEU A 1 98 ? -1.816 7.003 -8.325 1.00 95.50 98 LEU A CA 1
ATOM 772 C C . LEU A 1 98 ? -3.243 7.173 -7.815 1.00 95.50 98 LEU A C 1
ATOM 774 O O . LEU A 1 98 ? -3.981 6.202 -7.658 1.00 95.50 98 LEU A O 1
ATOM 778 N N . ARG A 1 99 ? -3.580 8.407 -7.446 1.00 94.56 99 ARG A N 1
ATOM 779 C CA . ARG A 1 99 ? -4.867 8.756 -6.853 1.00 94.56 99 ARG A CA 1
ATOM 780 C C . ARG A 1 99 ? -5.551 9.830 -7.675 1.00 94.56 99 ARG A C 1
ATOM 782 O O . ARG A 1 99 ? -4.878 10.717 -8.203 1.00 94.56 99 ARG A O 1
ATOM 789 N N . ASP A 1 100 ? -6.867 9.728 -7.753 1.00 91.75 100 ASP A N 1
ATOM 790 C CA . ASP A 1 100 ? -7.716 10.743 -8.353 1.00 91.75 100 ASP A CA 1
ATOM 791 C C . ASP A 1 100 ? -7.807 11.996 -7.459 1.00 91.75 100 ASP A C 1
ATOM 793 O O . ASP A 1 100 ? -7.212 12.088 -6.379 1.00 91.75 100 ASP A O 1
ATOM 797 N N . GLU A 1 101 ? -8.569 12.987 -7.913 1.00 89.19 101 GLU A N 1
ATOM 798 C CA . GLU A 1 101 ? -8.817 14.240 -7.189 1.00 89.19 101 GLU A CA 1
ATOM 799 C C . GLU A 1 101 ? -9.551 14.063 -5.851 1.00 89.19 101 GLU A C 1
ATOM 801 O O . GLU A 1 101 ? -9.448 14.920 -4.974 1.00 89.19 101 GLU A O 1
ATOM 806 N N . THR A 1 102 ? -10.245 12.939 -5.660 1.00 91.62 102 THR A N 1
ATOM 807 C CA . THR A 1 102 ? -10.920 12.590 -4.403 1.00 91.62 102 THR A CA 1
ATOM 808 C C . THR A 1 102 ? -9.989 11.875 -3.419 1.00 91.62 102 THR A C 1
ATOM 810 O O . THR A 1 102 ? -10.350 11.652 -2.262 1.00 91.62 102 THR A O 1
ATOM 813 N N . GLY A 1 103 ? -8.770 11.537 -3.853 1.00 90.69 103 GLY A N 1
ATOM 814 C CA . GLY A 1 103 ? -7.788 10.804 -3.066 1.00 90.69 103 GLY A CA 1
ATOM 815 C C . GLY A 1 103 ? -7.993 9.287 -3.082 1.00 90.69 103 GLY A C 1
ATOM 816 O O . GLY A 1 103 ? -7.330 8.586 -2.310 1.00 90.69 103 GLY A O 1
ATOM 817 N N . VAL A 1 104 ? -8.866 8.752 -3.937 1.00 92.69 104 VAL A N 1
ATOM 818 C CA . VAL A 1 104 ? -9.054 7.306 -4.142 1.00 92.69 104 VAL A CA 1
ATOM 819 C C . VAL A 1 104 ? -8.039 6.807 -5.170 1.00 92.69 104 VAL A C 1
ATOM 821 O O . VAL A 1 104 ? -7.586 7.571 -6.012 1.00 92.69 104 VAL A O 1
ATOM 824 N N . ILE A 1 105 ? -7.608 5.544 -5.072 1.00 94.81 105 ILE A N 1
ATOM 825 C CA . ILE A 1 105 ? -6.668 4.960 -6.042 1.00 94.81 105 ILE A CA 1
ATOM 826 C C . ILE A 1 105 ? -7.344 4.914 -7.415 1.00 94.81 105 ILE A C 1
ATOM 828 O O . ILE A 1 105 ? -8.385 4.276 -7.564 1.00 94.81 105 ILE A O 1
ATOM 832 N N . ASP A 1 106 ? -6.728 5.556 -8.404 1.00 94.62 106 ASP A N 1
ATOM 833 C CA . ASP A 1 106 ? -7.189 5.540 -9.789 1.00 94.62 106 ASP A CA 1
ATOM 834 C C . ASP A 1 106 ? -6.757 4.219 -10.435 1.00 94.62 106 ASP A C 1
ATOM 836 O O . ASP A 1 106 ? -5.633 4.067 -10.916 1.00 94.62 106 ASP A O 1
ATOM 840 N N . LEU A 1 107 ? -7.639 3.221 -10.362 1.00 91.81 107 LEU A N 1
ATOM 841 C CA . LEU A 1 107 ? -7.342 1.867 -10.822 1.00 91.81 107 LEU A CA 1
ATOM 842 C C . LEU A 1 107 ? -7.145 1.795 -12.344 1.00 91.81 107 LEU A C 1
ATOM 844 O O . LEU A 1 107 ? -6.294 1.037 -12.805 1.00 91.81 107 LEU A O 1
ATOM 848 N N . GLU A 1 108 ? -7.867 2.603 -13.120 1.00 90.00 108 GLU A N 1
ATOM 849 C CA . GLU A 1 108 ? -7.695 2.645 -14.576 1.00 90.00 108 GLU A CA 1
ATOM 850 C C . GLU A 1 108 ? -6.295 3.153 -14.934 1.00 90.00 108 GLU A C 1
ATOM 852 O O . GLU A 1 108 ? -5.566 2.502 -15.692 1.00 90.00 108 GLU A O 1
ATOM 857 N N . LEU A 1 109 ? -5.863 4.244 -14.294 1.00 92.56 109 LEU A N 1
ATOM 858 C CA . LEU A 1 109 ? -4.507 4.759 -14.448 1.00 92.56 109 LEU A CA 1
ATOM 859 C C . LEU A 1 109 ? -3.454 3.756 -13.959 1.00 92.56 109 LEU A C 1
ATOM 861 O O . LEU A 1 109 ? -2.434 3.574 -14.618 1.00 92.56 109 LEU A O 1
ATOM 865 N N . VAL A 1 110 ? -3.692 3.057 -12.844 1.00 94.88 110 VAL A N 1
ATOM 866 C CA . VAL A 1 110 ? -2.811 1.973 -12.368 1.00 94.88 110 VAL A CA 1
ATOM 867 C C . VAL A 1 110 ? -2.602 0.912 -13.448 1.00 94.88 110 VAL A C 1
ATOM 869 O O . VAL A 1 110 ? -1.471 0.470 -13.655 1.00 94.88 110 VAL A O 1
ATOM 872 N N . GLY A 1 111 ? -3.664 0.518 -14.152 1.00 92.94 111 GLY A N 1
ATOM 873 C CA . GLY A 1 111 ? -3.590 -0.443 -15.248 1.00 92.94 111 GLY A CA 1
ATOM 874 C C . GLY A 1 111 ? -2.731 0.034 -16.423 1.00 92.94 111 GLY A C 1
ATOM 875 O O . GLY A 1 111 ? -1.979 -0.752 -17.001 1.00 92.94 111 GLY A O 1
ATOM 876 N N . GLU A 1 112 ? -2.814 1.317 -16.766 1.00 92.44 112 GLU A N 1
ATOM 877 C CA . GLU A 1 112 ? -1.980 1.934 -17.802 1.00 92.44 112 GLU A CA 1
ATOM 878 C C . GLU A 1 112 ? -0.509 2.008 -17.383 1.00 92.44 112 GLU A C 1
ATOM 880 O O . GLU A 1 112 ? 0.371 1.526 -18.096 1.00 92.44 112 GLU A O 1
ATOM 885 N N . VAL A 1 113 ? -0.237 2.545 -16.190 1.00 94.75 113 VAL A N 1
ATOM 886 C CA . VAL A 1 113 ? 1.130 2.700 -15.679 1.00 94.75 113 VAL A CA 1
ATOM 887 C C . VAL A 1 113 ? 1.812 1.346 -15.487 1.00 94.75 113 VAL A C 1
ATOM 889 O O . VAL A 1 113 ? 3.002 1.220 -15.767 1.00 94.75 113 VAL A O 1
ATOM 892 N N . TRP A 1 114 ? 1.078 0.315 -15.057 1.00 94.69 114 TRP A N 1
ATOM 893 C CA . TRP A 1 114 ? 1.634 -1.032 -14.936 1.00 94.69 114 TRP A CA 1
ATOM 894 C C . TRP A 1 114 ? 2.054 -1.618 -16.288 1.00 94.69 114 TRP A C 1
ATOM 896 O O . TRP A 1 114 ? 3.132 -2.198 -16.384 1.00 94.69 114 TRP A O 1
ATOM 906 N N . ARG A 1 115 ? 1.245 -1.440 -17.342 1.00 91.25 115 ARG A N 1
ATOM 907 C CA . ARG A 1 115 ? 1.604 -1.884 -18.701 1.00 91.25 115 ARG A CA 1
ATOM 908 C C . ARG A 1 115 ? 2.828 -1.152 -19.229 1.00 91.25 115 ARG A C 1
ATOM 910 O O . ARG A 1 115 ? 3.745 -1.801 -19.714 1.00 91.25 115 ARG A O 1
ATOM 917 N N . GLN A 1 116 ? 2.889 0.162 -19.031 1.00 92.50 116 GLN A N 1
ATOM 918 C CA . GLN A 1 116 ? 4.082 0.928 -19.377 1.00 92.50 116 GLN A CA 1
ATOM 919 C C . GLN A 1 116 ? 5.319 0.405 -18.630 1.00 92.50 116 GLN A C 1
ATOM 921 O O . GLN A 1 116 ? 6.371 0.246 -19.231 1.00 92.50 116 GLN A O 1
ATOM 926 N N . ALA A 1 117 ? 5.198 0.075 -17.340 1.00 93.25 117 ALA A N 1
ATOM 927 C CA . ALA A 1 117 ? 6.316 -0.468 -16.568 1.00 93.25 117 ALA A CA 1
ATOM 928 C C . ALA A 1 117 ? 6.760 -1.864 -17.052 1.00 93.25 117 ALA A C 1
ATOM 930 O O . ALA A 1 117 ? 7.939 -2.199 -16.935 1.00 93.25 117 ALA A O 1
ATOM 931 N N . LEU A 1 118 ? 5.841 -2.680 -17.585 1.00 91.38 118 LEU A N 1
ATOM 932 C CA . LEU A 1 118 ? 6.172 -3.949 -18.246 1.00 91.38 118 LEU A CA 1
ATOM 933 C C . LEU A 1 118 ? 6.961 -3.709 -19.541 1.00 91.38 118 LEU A C 1
ATOM 935 O O . LEU A 1 118 ? 7.978 -4.367 -19.765 1.00 91.38 118 LEU A O 1
ATOM 939 N N . ASP A 1 119 ? 6.529 -2.738 -20.347 1.00 90.19 119 ASP A N 1
ATOM 940 C CA . ASP A 1 119 ? 7.186 -2.359 -21.602 1.00 90.19 119 ASP A CA 1
ATOM 941 C C . ASP A 1 119 ? 8.574 -1.732 -21.369 1.00 90.19 119 ASP A C 1
ATOM 943 O O . ASP A 1 119 ? 9.520 -2.040 -22.094 1.00 90.19 119 ASP A O 1
ATOM 947 N N . ASP A 1 120 ? 8.722 -0.904 -20.328 1.00 87.31 120 ASP A N 1
ATOM 948 C CA . ASP A 1 120 ? 9.995 -0.288 -19.915 1.00 87.31 120 ASP A CA 1
ATOM 949 C C . ASP A 1 120 ? 10.995 -1.320 -19.348 1.00 87.31 120 ASP A C 1
ATOM 951 O O . ASP A 1 120 ? 12.194 -1.045 -19.231 1.00 87.31 120 ASP A O 1
ATOM 955 N N . GLY A 1 121 ? 10.498 -2.493 -18.947 1.00 84.62 121 GLY A N 1
ATOM 956 C CA . GLY A 1 121 ? 11.276 -3.603 -18.415 1.00 84.62 121 GLY A CA 1
ATOM 957 C C . GLY A 1 121 ? 11.777 -4.546 -19.505 1.00 84.62 121 GLY A C 1
ATOM 958 O O . GLY A 1 121 ? 12.626 -4.198 -20.323 1.00 84.62 121 GLY A O 1
ATOM 959 N N . ASP A 1 122 ? 11.301 -5.787 -19.467 1.00 77.06 122 ASP A N 1
ATOM 960 C CA . ASP A 1 122 ? 11.682 -6.850 -20.401 1.00 77.06 122 ASP A CA 1
ATOM 961 C C . ASP A 1 122 ? 10.588 -7.171 -21.434 1.00 77.06 122 ASP A C 1
ATOM 963 O O . ASP A 1 122 ? 10.659 -8.195 -22.111 1.00 77.06 122 ASP A O 1
ATOM 967 N N . GLY A 1 123 ? 9.576 -6.307 -21.565 1.00 72.12 123 GLY A N 1
ATOM 968 C CA . GLY A 1 123 ? 8.433 -6.534 -22.449 1.00 72.12 123 GLY A CA 1
ATOM 969 C C . GLY A 1 123 ? 7.396 -7.509 -21.884 1.00 72.12 123 GLY A C 1
ATOM 970 O O . GLY A 1 123 ? 6.575 -8.028 -22.641 1.00 72.12 123 GLY A O 1
ATOM 971 N N . GLY A 1 124 ? 7.423 -7.772 -20.573 1.00 72.69 124 GLY A N 1
ATOM 972 C CA . GLY A 1 124 ? 6.415 -8.571 -19.878 1.00 72.69 124 GLY A CA 1
ATOM 973 C C . GLY A 1 124 ? 6.711 -10.070 -19.827 1.00 72.69 124 GLY A C 1
ATOM 974 O O . GLY A 1 124 ? 5.789 -10.859 -19.616 1.00 72.69 124 GLY A O 1
ATOM 975 N N . GLU A 1 125 ? 7.971 -10.483 -19.992 1.00 73.94 125 GLU A N 1
ATOM 976 C CA . GLU A 1 125 ? 8.377 -11.867 -19.708 1.00 73.94 125 GLU A CA 1
ATOM 977 C C . GLU A 1 125 ? 8.466 -12.111 -18.191 1.00 73.94 125 GLU A C 1
ATOM 979 O O . GLU A 1 125 ? 8.025 -13.158 -17.702 1.00 73.94 125 GLU A O 1
ATOM 984 N N . VAL A 1 126 ? 8.963 -11.131 -17.427 1.00 78.25 126 VAL A N 1
ATOM 985 C CA . VAL A 1 126 ? 9.005 -11.136 -15.960 1.00 78.25 126 VAL A CA 1
ATOM 986 C C . VAL A 1 126 ? 8.414 -9.850 -15.362 1.00 78.25 126 VAL A C 1
ATOM 988 O O . VAL A 1 126 ? 8.359 -8.812 -16.016 1.00 78.25 126 VAL A O 1
ATOM 991 N N . PRO A 1 127 ? 7.933 -9.877 -14.102 1.00 82.00 127 PRO A N 1
ATOM 992 C CA . PRO A 1 127 ? 7.476 -8.659 -13.443 1.00 82.00 127 PRO A CA 1
ATOM 993 C C . PRO A 1 127 ? 8.602 -7.611 -13.376 1.00 82.00 127 PRO A C 1
ATOM 995 O O . PRO A 1 127 ? 9.719 -7.958 -12.970 1.00 82.00 127 PRO A O 1
ATOM 998 N N . PRO A 1 128 ? 8.326 -6.328 -13.671 1.00 88.38 128 PRO A N 1
ATOM 999 C CA . PRO A 1 128 ? 9.325 -5.272 -13.600 1.00 88.38 128 PRO A CA 1
ATOM 1000 C C . PRO A 1 128 ? 9.823 -5.109 -12.164 1.00 88.38 128 PRO A C 1
ATOM 1002 O O . PRO A 1 128 ? 9.104 -5.357 -11.192 1.00 88.38 128 PRO A O 1
ATOM 1005 N N . THR A 1 129 ? 11.073 -4.683 -11.992 1.00 90.38 129 THR A N 1
ATOM 1006 C CA . THR A 1 129 ? 11.599 -4.405 -10.647 1.00 90.38 129 THR A CA 1
ATOM 1007 C C . THR A 1 129 ? 10.854 -3.231 -10.004 1.00 90.38 129 THR A C 1
ATOM 1009 O O . THR A 1 129 ? 10.362 -2.349 -10.703 1.00 90.38 129 THR A O 1
ATOM 1012 N N . ALA A 1 130 ? 10.809 -3.173 -8.668 1.00 91.31 130 ALA A N 1
ATOM 1013 C CA . ALA A 1 130 ? 10.154 -2.071 -7.953 1.00 91.31 130 ALA A CA 1
ATOM 1014 C C . ALA A 1 130 ? 10.688 -0.682 -8.362 1.00 91.31 130 ALA A C 1
ATOM 1016 O O . ALA A 1 130 ? 9.923 0.273 -8.407 1.00 91.31 130 ALA A O 1
ATOM 1017 N N . VAL A 1 131 ? 11.975 -0.592 -8.719 1.00 92.56 131 VAL A N 1
ATOM 1018 C CA . VAL A 1 131 ? 12.619 0.647 -9.183 1.00 92.56 131 VAL A CA 1
ATOM 1019 C C . VAL A 1 131 ? 12.061 1.102 -10.529 1.00 92.56 131 VAL A C 1
ATOM 1021 O O . VAL A 1 131 ? 11.800 2.286 -10.701 1.00 92.56 131 VAL A O 1
ATOM 1024 N N . ILE A 1 132 ? 11.848 0.172 -11.466 1.00 93.00 132 ILE A N 1
ATOM 1025 C CA . ILE A 1 132 ? 11.238 0.493 -12.764 1.00 93.00 132 ILE A CA 1
ATOM 1026 C C . ILE A 1 132 ? 9.826 1.027 -12.532 1.00 93.00 132 ILE A C 1
ATOM 1028 O O . ILE A 1 132 ? 9.494 2.098 -13.017 1.00 93.00 132 ILE A O 1
ATOM 1032 N N . VAL A 1 133 ? 9.031 0.343 -11.705 1.00 95.62 133 VAL A N 1
ATOM 1033 C CA . VAL A 1 133 ? 7.654 0.767 -11.406 1.00 95.62 133 VAL A CA 1
ATOM 1034 C C . VAL A 1 133 ? 7.620 2.150 -10.752 1.00 95.62 133 VAL A C 1
ATOM 1036 O O . VAL A 1 133 ? 6.802 2.991 -11.119 1.00 95.62 133 VAL A O 1
ATOM 1039 N N . GLU A 1 134 ? 8.505 2.402 -9.787 1.00 96.06 134 GLU A N 1
ATOM 1040 C CA . GLU A 1 134 ? 8.623 3.700 -9.122 1.00 96.06 134 GLU A CA 1
ATOM 1041 C C . GLU A 1 134 ? 8.998 4.813 -10.106 1.00 96.06 134 GLU A C 1
ATOM 1043 O O . GLU A 1 134 ? 8.382 5.881 -10.090 1.00 96.06 134 GLU A O 1
ATOM 1048 N N . GLU A 1 135 ? 9.951 4.551 -10.998 1.00 95.38 135 GLU A N 1
ATOM 1049 C CA . GLU A 1 135 ? 10.362 5.499 -12.027 1.00 95.38 135 GLU A CA 1
ATOM 1050 C C . GLU A 1 135 ? 9.235 5.768 -13.031 1.00 95.38 135 GLU A C 1
ATOM 1052 O O . GLU A 1 135 ? 8.922 6.929 -13.291 1.00 95.38 135 GLU A O 1
ATOM 1057 N N . THR A 1 136 ? 8.546 4.738 -13.528 1.00 96.19 136 THR A N 1
ATOM 1058 C CA . THR A 1 136 ? 7.409 4.900 -14.446 1.00 96.19 136 THR A CA 1
ATOM 1059 C C . THR A 1 136 ? 6.281 5.708 -13.788 1.00 96.19 136 THR A C 1
ATOM 1061 O O . THR A 1 136 ? 5.755 6.644 -14.395 1.00 96.19 136 THR A O 1
ATOM 1064 N N . VAL A 1 137 ? 5.950 5.440 -12.516 1.00 97.06 137 VAL A N 1
ATOM 1065 C CA . VAL A 1 137 ? 4.980 6.241 -11.738 1.00 97.06 137 VAL A CA 1
ATOM 1066 C C . VAL A 1 137 ? 5.437 7.696 -11.611 1.00 97.06 137 VAL A C 1
ATOM 1068 O O . VAL A 1 137 ? 4.630 8.616 -11.778 1.00 97.06 137 VAL A O 1
ATOM 1071 N N . ARG A 1 138 ? 6.722 7.929 -11.321 1.00 96.31 138 ARG A N 1
ATOM 1072 C CA . ARG A 1 138 ? 7.298 9.275 -11.203 1.00 96.31 138 ARG A CA 1
ATOM 1073 C C . ARG A 1 138 ? 7.169 10.046 -12.514 1.00 96.31 138 ARG A C 1
ATOM 1075 O O . ARG A 1 138 ? 6.705 11.184 -12.497 1.00 96.31 138 ARG A O 1
ATOM 1082 N N . GLN A 1 139 ? 7.529 9.427 -13.634 1.00 94.31 139 GLN A N 1
ATOM 1083 C CA . GLN A 1 139 ? 7.433 10.032 -14.964 1.00 94.31 139 GLN A CA 1
ATOM 1084 C C . GLN A 1 139 ? 5.989 10.372 -15.331 1.00 94.31 139 GLN A C 1
ATOM 1086 O O . GLN A 1 139 ? 5.711 11.475 -15.801 1.00 94.31 139 GLN A O 1
ATOM 1091 N N . TRP A 1 140 ? 5.045 9.480 -15.029 1.00 94.56 140 TRP A N 1
ATOM 1092 C CA . TRP A 1 140 ? 3.620 9.750 -15.217 1.00 94.56 140 TRP A CA 1
ATOM 1093 C C . TRP A 1 140 ? 3.137 10.956 -14.415 1.00 94.56 140 TRP A C 1
ATOM 1095 O O . TRP A 1 140 ? 2.424 11.804 -14.950 1.00 94.56 140 TRP A O 1
ATOM 1105 N N . LYS A 1 141 ? 3.553 11.073 -13.149 1.00 93.25 141 LYS A N 1
ATOM 1106 C CA . LYS A 1 141 ? 3.204 12.222 -12.302 1.00 93.25 141 LYS A CA 1
ATOM 1107 C C . LYS A 1 141 ? 3.785 13.531 -12.827 1.00 93.25 141 LYS A C 1
ATOM 1109 O O . LYS A 1 141 ? 3.083 14.538 -12.808 1.00 93.25 141 LYS A O 1
ATOM 1114 N N . LEU A 1 142 ? 5.025 13.517 -13.317 1.00 92.56 142 LEU A N 1
ATOM 1115 C CA . LEU A 1 142 ? 5.651 14.690 -13.932 1.00 92.56 142 LEU A CA 1
ATOM 1116 C C . LEU A 1 142 ? 4.913 15.111 -15.204 1.00 92.56 142 LEU A C 1
ATOM 1118 O O . LEU A 1 142 ? 4.493 16.257 -15.308 1.00 92.56 142 LEU A O 1
ATOM 1122 N N . LYS A 1 143 ? 4.648 14.168 -16.112 1.00 91.75 143 LYS A N 1
ATOM 1123 C CA . LYS A 1 143 ? 3.888 14.427 -17.341 1.00 91.75 143 LYS A CA 1
ATOM 1124 C C . LYS A 1 143 ? 2.479 14.951 -17.049 1.00 91.75 143 LYS A C 1
ATOM 1126 O O . LYS A 1 143 ? 2.009 15.876 -17.705 1.00 91.75 143 LYS A O 1
ATOM 1131 N N . ALA A 1 144 ? 1.796 14.385 -16.053 1.00 88.00 144 ALA A N 1
ATOM 1132 C CA . ALA A 1 144 ? 0.483 14.860 -15.625 1.00 88.00 144 ALA A CA 1
ATOM 1133 C C . ALA A 1 144 ? 0.542 16.281 -15.038 1.00 88.00 144 ALA A C 1
ATOM 1135 O O . ALA A 1 144 ? -0.383 17.060 -15.256 1.00 88.00 144 ALA A O 1
ATOM 1136 N N . ALA A 1 145 ? 1.612 16.630 -14.318 1.00 87.19 145 ALA A N 1
ATOM 1137 C CA . ALA A 1 145 ? 1.827 17.983 -13.810 1.00 87.19 145 ALA A CA 1
ATOM 1138 C C . ALA A 1 145 ? 2.109 18.983 -14.944 1.00 87.19 145 ALA A C 1
ATOM 1140 O O . ALA A 1 145 ? 1.510 20.052 -14.960 1.00 87.19 145 ALA A O 1
ATOM 1141 N N . GLU A 1 146 ? 2.940 18.617 -15.923 1.00 88.50 146 GLU A N 1
ATOM 1142 C CA . GLU A 1 146 ? 3.216 19.435 -17.115 1.00 88.50 146 GLU A CA 1
ATOM 1143 C C . GLU A 1 146 ? 1.946 19.703 -17.936 1.00 88.50 146 GLU A C 1
ATOM 1145 O O . GLU A 1 146 ? 1.693 20.832 -18.348 1.00 88.50 146 GLU A O 1
ATOM 1150 N N . LEU A 1 147 ? 1.102 18.685 -18.133 1.00 79.88 147 LEU A N 1
ATOM 1151 C CA . LEU A 1 147 ? -0.169 18.821 -18.856 1.00 79.88 147 LEU A CA 1
ATOM 1152 C C . LEU A 1 147 ? -1.203 19.670 -18.105 1.00 79.88 147 LEU A C 1
ATOM 1154 O O . LEU A 1 147 ? -2.067 20.273 -18.737 1.00 79.88 147 LEU A O 1
ATOM 1158 N N . LYS A 1 148 ? -1.125 19.720 -16.771 1.00 77.62 148 LYS A N 1
ATOM 1159 C CA . LYS A 1 148 ? -1.955 20.591 -15.924 1.00 77.62 148 LYS A CA 1
ATOM 1160 C C . LYS A 1 148 ? -1.419 22.024 -15.833 1.00 77.62 148 LYS A C 1
ATOM 1162 O O . LYS A 1 148 ? -2.092 22.865 -15.248 1.00 77.62 148 LYS A O 1
ATOM 1167 N N . ALA A 1 149 ? -0.249 22.309 -16.407 1.00 70.12 149 ALA A N 1
ATOM 1168 C CA . ALA A 1 149 ? 0.423 23.599 -16.301 1.00 70.12 149 ALA A CA 1
ATOM 1169 C C . ALA A 1 149 ? 0.107 24.685 -17.371 1.00 70.12 149 ALA A C 1
ATOM 1171 O O . ALA A 1 149 ? 0.873 25.652 -17.406 1.00 70.12 149 ALA A O 1
ATOM 1172 N N . PRO A 1 150 ? -0.923 24.648 -18.253 1.00 56.78 150 PRO A N 1
ATOM 1173 C CA . PRO A 1 150 ? -1.067 25.728 -19.229 1.00 56.78 150 PRO A CA 1
ATOM 1174 C C . PRO A 1 150 ? -1.894 26.920 -18.696 1.00 56.78 150 PRO A C 1
ATOM 1176 O O . PRO A 1 150 ? -3.031 26.740 -18.273 1.00 56.78 150 PRO A O 1
ATOM 1179 N N . GLU A 1 151 ? -1.310 28.125 -18.841 1.00 54.50 151 GLU A N 1
ATOM 1180 C CA . GLU A 1 151 ? -1.881 29.492 -18.714 1.00 54.50 151 GLU A CA 1
ATOM 1181 C C . GLU A 1 151 ? -1.649 30.295 -17.408 1.00 54.50 151 GLU A C 1
ATOM 1183 O O . GLU A 1 151 ? -2.537 30.990 -16.936 1.00 54.50 151 GLU A O 1
ATOM 1188 N N . GLU A 1 152 ? -0.435 30.316 -16.843 1.00 51.44 152 GLU A N 1
ATOM 1189 C CA . GLU A 1 152 ? -0.041 31.417 -15.921 1.00 51.44 152 GLU A CA 1
ATOM 1190 C C . GLU A 1 152 ? 1.263 32.129 -16.332 1.00 51.44 152 GLU A C 1
ATOM 1192 O O . GLU A 1 152 ? 1.742 33.034 -15.655 1.00 51.44 152 GLU A O 1
ATOM 1197 N N . ALA A 1 153 ? 1.846 31.770 -17.480 1.00 55.34 153 ALA A N 1
ATOM 1198 C CA . ALA A 1 153 ? 3.168 32.258 -17.870 1.00 55.34 153 ALA A CA 1
ATOM 1199 C C . ALA A 1 153 ? 3.263 32.750 -19.322 1.00 55.34 153 ALA A C 1
ATOM 1201 O O . ALA A 1 153 ? 4.199 32.365 -20.003 1.00 55.34 153 ALA A O 1
ATOM 1202 N N . VAL A 1 154 ? 2.343 33.603 -19.793 1.00 54.00 154 VAL A N 1
ATOM 1203 C CA . VAL A 1 154 ? 2.647 34.663 -20.785 1.00 54.00 154 VAL A CA 1
ATOM 1204 C C . VAL A 1 154 ? 1.597 35.774 -20.648 1.00 54.00 154 VAL A C 1
ATOM 1206 O O . VAL A 1 154 ? 0.540 35.709 -21.269 1.00 54.00 154 VAL A O 1
ATOM 1209 N N . GLN A 1 155 ? 1.875 36.818 -19.866 1.00 51.16 155 GLN A N 1
ATOM 1210 C CA . GLN A 1 155 ? 1.256 38.117 -20.146 1.00 51.16 155 GLN A CA 1
ATOM 1211 C C . GLN A 1 155 ? 2.101 38.782 -21.242 1.00 51.16 155 GLN A C 1
ATOM 1213 O O . GLN A 1 155 ? 3.323 38.862 -21.072 1.00 51.16 155 GLN A O 1
ATOM 1218 N N . PRO A 1 156 ? 1.520 39.217 -22.375 1.00 50.94 156 PRO A N 1
ATOM 1219 C CA . PRO A 1 156 ? 2.240 40.092 -23.282 1.00 50.94 156 PRO A CA 1
ATOM 1220 C C . PRO A 1 156 ? 2.489 41.398 -22.525 1.00 50.94 156 PRO A C 1
ATOM 1222 O O . PRO A 1 156 ? 1.555 42.046 -22.062 1.00 50.94 156 PRO A O 1
ATOM 1225 N N . VAL A 1 157 ? 3.760 41.741 -22.327 1.00 52.69 157 VAL A N 1
ATOM 1226 C CA . VAL A 1 157 ? 4.135 43.075 -21.861 1.00 52.69 157 VAL A CA 1
ATOM 1227 C C . VAL A 1 157 ? 3.862 44.032 -23.015 1.00 52.69 157 VAL A C 1
ATOM 1229 O O . VAL A 1 157 ? 4.671 44.174 -23.927 1.00 52.69 157 VAL A O 1
ATOM 1232 N N . ASP A 1 158 ? 2.668 44.613 -23.024 1.00 46.19 158 ASP A N 1
ATOM 1233 C CA . ASP A 1 158 ? 2.372 45.750 -23.882 1.00 46.19 158 ASP A CA 1
ATOM 1234 C C . ASP A 1 158 ? 3.229 46.927 -23.389 1.00 46.19 158 ASP A C 1
ATOM 1236 O O . ASP A 1 158 ? 2.997 47.504 -22.326 1.00 46.19 158 ASP A O 1
ATOM 1240 N N . ASP A 1 159 ? 4.280 47.235 -24.150 1.00 56.00 159 ASP A N 1
ATOM 1241 C CA . ASP A 1 159 ? 5.027 48.488 -24.070 1.00 56.00 159 ASP A CA 1
ATOM 1242 C C . ASP A 1 159 ? 4.087 49.650 -24.447 1.00 56.00 159 ASP A C 1
ATOM 1244 O O . ASP A 1 159 ? 4.002 50.044 -25.611 1.00 56.00 159 ASP A O 1
ATOM 1248 N N . GLU A 1 160 ? 3.386 50.231 -23.471 1.00 47.94 160 GLU A N 1
ATOM 1249 C CA . GLU A 1 160 ? 2.749 51.542 -23.634 1.00 47.94 160 GLU A CA 1
ATOM 1250 C C . GLU A 1 160 ? 2.866 52.369 -22.337 1.00 47.94 160 GLU A C 1
ATOM 1252 O O . GLU A 1 160 ? 2.321 51.979 -21.303 1.00 47.94 160 GLU A O 1
ATOM 1257 N N . PRO A 1 161 ? 3.599 53.503 -22.330 1.00 54.25 161 PRO A N 1
ATOM 1258 C CA . PRO A 1 161 ? 3.757 54.313 -21.131 1.00 54.25 161 PRO A CA 1
ATOM 1259 C C . PRO A 1 161 ? 2.654 55.374 -21.064 1.00 54.25 161 PRO A C 1
ATOM 1261 O O . PRO A 1 161 ? 2.649 56.312 -21.865 1.00 54.25 161 PRO A O 1
ATOM 1264 N N . ALA A 1 162 ? 1.756 55.285 -20.080 1.00 39.31 162 ALA A N 1
ATOM 1265 C CA . ALA A 1 162 ? 0.852 56.389 -19.765 1.00 39.31 162 ALA A CA 1
ATOM 1266 C C . ALA A 1 162 ? 0.422 56.434 -18.287 1.00 39.31 162 ALA A C 1
ATOM 1268 O O . ALA A 1 162 ? -0.198 55.510 -17.773 1.00 39.31 162 ALA A O 1
ATOM 1269 N N . SER A 1 163 ? 0.734 57.592 -17.692 1.00 41.50 163 SER A N 1
ATOM 1270 C CA . SER A 1 163 ? 0.036 58.330 -16.625 1.00 41.50 163 SER A CA 1
ATOM 1271 C C . SER A 1 163 ? -0.157 57.688 -15.247 1.00 41.50 163 SER A C 1
ATOM 1273 O O . SER A 1 163 ? -1.015 56.841 -15.028 1.00 41.50 163 SER A O 1
ATOM 1275 N N . GLU A 1 164 ? 0.601 58.241 -14.299 1.00 53.16 164 GLU A N 1
ATOM 1276 C CA . GLU A 1 164 ? 0.320 58.298 -12.864 1.00 53.16 164 GLU A CA 1
ATOM 1277 C C . GLU A 1 164 ? -1.064 58.927 -12.607 1.00 53.16 164 GLU A C 1
ATOM 1279 O O . GLU A 1 164 ? -1.223 60.133 -12.784 1.00 53.16 164 GLU A O 1
ATOM 1284 N N . GLU A 1 165 ? -2.048 58.136 -12.170 1.00 51.22 165 GLU A N 1
ATOM 1285 C CA . GLU A 1 165 ? -3.291 58.641 -11.571 1.00 51.22 165 GLU A CA 1
ATOM 1286 C C . GLU A 1 165 ? -3.635 57.810 -10.317 1.00 51.22 165 GLU A C 1
ATOM 1288 O O . GLU A 1 165 ? -3.954 56.626 -10.394 1.00 51.22 165 GLU A O 1
ATOM 1293 N N . ASP A 1 166 ? -3.476 58.473 -9.168 1.00 42.06 166 ASP A N 1
ATOM 1294 C CA . ASP A 1 166 ? -4.135 58.300 -7.868 1.00 42.06 166 ASP A CA 1
ATOM 1295 C C . ASP A 1 166 ? -4.155 56.904 -7.215 1.00 42.06 166 ASP A C 1
ATOM 1297 O O . ASP A 1 166 ? -5.069 56.096 -7.376 1.00 42.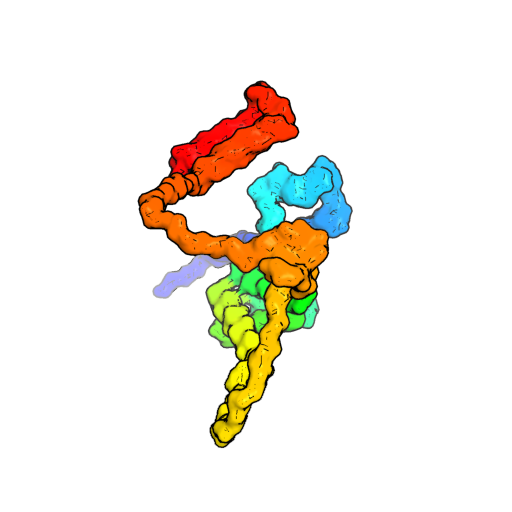06 166 ASP A O 1
ATOM 1301 N N . ALA A 1 167 ? -3.159 56.675 -6.349 1.00 47.72 167 ALA A N 1
ATOM 1302 C CA . ALA A 1 167 ? -3.227 55.651 -5.315 1.00 47.72 167 ALA A CA 1
ATOM 1303 C C . ALA A 1 167 ? -4.414 55.939 -4.378 1.00 47.72 167 ALA A C 1
ATOM 1305 O O . ALA A 1 167 ? -4.459 56.972 -3.712 1.00 47.72 167 ALA A O 1
ATOM 1306 N N . ASP A 1 168 ? -5.357 55.003 -4.346 1.00 47.97 168 ASP A N 1
ATOM 1307 C CA . ASP A 1 168 ? -6.448 54.908 -3.381 1.00 47.97 168 ASP A CA 1
ATOM 1308 C C . ASP A 1 168 ? -5.878 54.880 -1.947 1.00 47.97 168 ASP A C 1
ATOM 1310 O O . ASP A 1 168 ? -5.441 53.843 -1.444 1.00 47.97 168 ASP A O 1
ATOM 1314 N N . ASP A 1 169 ? -5.825 56.055 -1.315 1.00 54.88 169 ASP A N 1
ATOM 1315 C CA . ASP A 1 169 ? -5.364 56.298 0.058 1.00 54.88 169 ASP A CA 1
ATOM 1316 C C . ASP A 1 169 ? -6.446 55.885 1.070 1.00 54.88 169 ASP A C 1
ATOM 1318 O O . ASP A 1 169 ? -6.919 56.674 1.890 1.00 54.88 169 ASP A O 1
ATOM 1322 N N . THR A 1 170 ? -6.905 54.634 0.978 1.00 56.72 170 THR A N 1
ATOM 1323 C CA . THR A 1 170 ? -7.789 54.058 1.990 1.00 56.72 170 THR A CA 1
ATOM 1324 C C . THR A 1 170 ? -6.924 53.441 3.101 1.00 56.72 170 THR A C 1
ATOM 1326 O O . THR A 1 170 ? -6.256 52.427 2.870 1.00 56.72 170 THR A O 1
ATOM 1329 N N . PRO A 1 171 ? -6.904 54.007 4.326 1.00 62.12 171 PRO A N 1
ATOM 1330 C CA . PRO A 1 171 ? -6.051 53.510 5.398 1.00 62.12 171 PRO A CA 1
ATOM 1331 C C . PRO A 1 171 ? -6.460 52.090 5.825 1.00 62.12 171 PRO A C 1
ATOM 1333 O O . PRO A 1 171 ? -7.652 51.768 5.859 1.00 62.12 171 PRO A O 1
ATOM 1336 N N . PRO A 1 172 ? -5.497 51.233 6.222 1.00 66.56 172 PRO A N 1
ATOM 1337 C CA . PRO A 1 172 ? -5.789 49.859 6.613 1.00 66.56 172 PRO A CA 1
ATOM 1338 C C . PRO A 1 172 ? -6.779 49.815 7.790 1.00 66.56 172 PRO A C 1
ATOM 1340 O O . PRO A 1 172 ? -6.742 50.701 8.662 1.00 66.56 172 PRO A O 1
ATOM 1343 N N . PRO A 1 173 ? -7.650 48.789 7.857 1.00 73.50 173 PRO A N 1
ATOM 1344 C CA . PRO A 1 173 ? -8.616 48.662 8.937 1.00 73.50 173 PRO A CA 1
ATOM 1345 C C . PRO A 1 173 ? -7.899 48.577 10.290 1.00 73.50 173 PRO A C 1
ATOM 1347 O O . PRO A 1 173 ? -6.840 47.966 10.428 1.00 73.50 173 PRO A O 1
ATOM 1350 N N . CYS A 1 174 ? -8.475 49.220 11.303 1.00 70.75 174 CYS A N 1
ATOM 1351 C CA . CYS A 1 174 ? -7.988 49.218 12.672 1.00 70.75 174 CYS A CA 1
ATOM 1352 C C . CYS A 1 174 ? -7.809 47.768 13.158 1.00 70.75 174 CYS A C 1
ATOM 1354 O O . CYS A 1 174 ? -8.771 46.997 13.121 1.00 70.75 174 CYS A O 1
ATOM 1356 N N . PRO A 1 175 ? -6.627 47.389 13.670 1.00 68.00 175 PRO A N 1
ATOM 1357 C CA . PRO A 1 175 ? -6.337 46.007 14.048 1.00 68.00 175 PRO A CA 1
ATOM 1358 C C . PRO A 1 175 ? -7.161 45.511 15.245 1.00 68.00 175 PRO A C 1
ATOM 1360 O O . PRO A 1 175 ? -7.287 44.304 15.427 1.00 68.00 175 PRO A O 1
ATOM 1363 N N . ASN A 1 176 ? -7.729 46.412 16.054 1.00 68.56 176 ASN A N 1
ATOM 1364 C CA . ASN A 1 176 ? -8.497 46.037 17.242 1.00 68.56 176 ASN A CA 1
ATOM 1365 C C . ASN A 1 176 ? -9.991 45.808 16.944 1.00 68.56 176 ASN A C 1
ATOM 1367 O O . ASN A 1 176 ? -10.615 44.912 17.504 1.00 68.56 176 ASN A O 1
ATOM 1371 N N . CYS A 1 177 ? -10.592 46.590 16.040 1.00 78.81 177 CYS A N 1
ATOM 1372 C CA . CYS A 1 177 ? -12.039 46.514 15.792 1.00 78.81 177 CYS A CA 1
ATOM 1373 C C . CYS A 1 177 ? -12.455 46.428 14.315 1.00 78.81 177 CYS A C 1
ATOM 1375 O O . CYS A 1 177 ? -13.654 46.362 14.034 1.00 78.81 177 CYS A O 1
ATOM 1377 N N . GLY A 1 178 ? -11.498 46.439 13.383 1.00 72.44 178 GLY A N 1
ATOM 1378 C CA . GLY A 1 178 ? -11.726 46.331 11.940 1.00 72.44 178 GLY A CA 1
ATOM 1379 C C . GLY A 1 178 ? -12.317 47.581 11.277 1.00 72.44 178 GLY A C 1
ATOM 1380 O O . GLY A 1 178 ? -12.647 47.524 10.098 1.00 72.44 178 GLY A O 1
ATOM 1381 N N . CYS A 1 179 ? -12.473 48.691 12.014 1.00 78.38 179 CYS A N 1
ATOM 1382 C CA . CYS A 1 179 ? -12.986 49.971 11.503 1.00 78.38 179 CYS A CA 1
ATOM 1383 C C . CYS A 1 179 ? -12.011 50.579 10.480 1.00 78.38 179 CYS A C 1
ATOM 1385 O O . CYS A 1 179 ? -10.802 50.483 10.669 1.00 78.38 179 CYS A O 1
ATOM 1387 N N . THR A 1 180 ? -12.492 51.269 9.452 1.00 74.75 180 THR A N 1
ATOM 1388 C CA . THR A 1 180 ? -11.638 52.133 8.610 1.00 74.75 180 THR A CA 1
ATOM 1389 C C . THR A 1 180 ? -11.765 53.612 8.976 1.00 74.75 180 THR A C 1
ATOM 1391 O O . THR A 1 180 ? -10.925 54.407 8.570 1.00 74.75 180 THR A O 1
ATOM 1394 N N . ASP A 1 181 ? -12.766 53.967 9.786 1.00 76.31 181 ASP A N 1
ATOM 1395 C CA . ASP A 1 181 ? -13.047 55.341 10.200 1.00 76.31 181 ASP A CA 1
ATOM 1396 C C . ASP A 1 181 ? -12.045 55.844 11.250 1.00 76.31 181 ASP A C 1
ATOM 1398 O O . ASP A 1 181 ? -11.793 55.179 12.262 1.00 76.31 181 ASP A O 1
ATOM 1402 N N . VAL A 1 182 ? -11.518 57.047 11.029 1.00 72.00 182 VAL A N 1
ATOM 1403 C CA . VAL A 1 182 ? -10.662 57.780 11.973 1.00 72.00 182 VAL A CA 1
ATOM 1404 C C . VAL A 1 182 ? -11.370 59.043 12.465 1.00 72.00 182 VAL A C 1
ATOM 1406 O O . VAL A 1 182 ? -12.196 59.603 11.742 1.00 72.00 182 VAL A O 1
ATOM 1409 N N . ASP A 1 183 ? -11.112 59.452 13.704 1.00 77.38 183 ASP A N 1
ATOM 1410 C CA . ASP A 1 183 ? -11.622 60.705 14.271 1.00 77.38 183 ASP A CA 1
ATOM 1411 C C . ASP A 1 183 ? -10.736 61.914 13.906 1.00 77.38 183 ASP A C 1
ATOM 1413 O O . ASP A 1 183 ? -9.777 61.796 13.140 1.00 77.38 183 ASP A O 1
ATOM 1417 N N . GLU A 1 184 ? -11.090 63.104 14.412 1.00 78.38 184 GLU A N 1
ATOM 1418 C CA . GLU A 1 184 ? -10.368 64.360 14.137 1.00 78.38 184 GLU A CA 1
ATOM 1419 C C . GLU A 1 184 ? -8.910 64.334 14.630 1.00 78.38 184 GLU A C 1
ATOM 1421 O O . GLU A 1 184 ? -8.081 65.084 14.110 1.00 78.38 184 GLU A O 1
ATOM 1426 N N . ASP A 1 185 ? -8.598 63.453 15.586 1.00 70.00 185 ASP A N 1
ATOM 1427 C CA . ASP A 1 185 ? -7.271 63.283 16.178 1.00 70.00 185 ASP A CA 1
ATOM 1428 C C . ASP A 1 185 ? -6.441 62.192 15.463 1.00 70.00 185 ASP A C 1
ATOM 1430 O O . ASP A 1 185 ? -5.244 62.049 15.724 1.00 70.00 185 ASP A O 1
ATOM 1434 N N . GLY A 1 186 ? -7.034 61.474 14.498 1.00 67.62 186 GLY A N 1
ATOM 1435 C CA . GLY A 1 186 ? -6.374 60.425 13.713 1.00 67.62 186 GLY A CA 1
ATOM 1436 C C . GLY A 1 186 ? -6.402 59.033 14.358 1.00 67.62 186 GLY A C 1
ATOM 1437 O O . GLY A 1 186 ? -5.752 58.109 13.852 1.00 67.62 186 GLY A O 1
ATOM 1438 N N . ASP A 1 187 ? -7.178 58.859 15.427 1.00 77.94 187 ASP A N 1
ATOM 1439 C CA . ASP A 1 187 ? -7.376 57.594 16.135 1.00 77.94 187 ASP A CA 1
ATOM 1440 C C . ASP A 1 187 ? -8.594 56.847 15.558 1.00 77.94 187 ASP A C 1
ATOM 1442 O O . ASP A 1 187 ? -9.415 57.422 14.845 1.00 77.94 187 ASP A O 1
ATOM 1446 N N . CYS A 1 188 ? -8.747 55.532 15.796 1.00 76.88 188 CYS A N 1
ATOM 1447 C CA . CYS A 1 188 ? -9.951 54.840 15.286 1.00 76.88 188 CYS A CA 1
ATOM 1448 C C . CYS A 1 188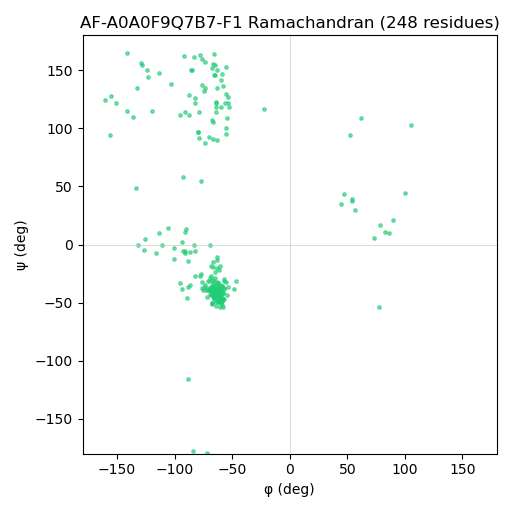 ? -11.209 55.406 15.955 1.00 76.88 188 CYS A C 1
ATOM 1450 O O . CYS A 1 188 ? -11.394 55.241 17.161 1.00 76.88 188 CYS A O 1
ATOM 1452 N N . ALA A 1 189 ? -12.159 55.903 15.161 1.00 80.31 189 ALA A N 1
ATOM 1453 C CA . ALA A 1 189 ? -13.390 56.527 15.655 1.00 80.31 189 ALA A CA 1
ATOM 1454 C C . ALA A 1 189 ? -14.272 55.589 16.511 1.00 80.31 189 ALA A C 1
ATOM 1456 O O . ALA A 1 189 ? -15.142 56.036 17.258 1.00 80.31 189 ALA A O 1
ATOM 1457 N N . LYS A 1 190 ? -14.068 54.266 16.424 1.00 78.69 190 LYS A N 1
ATOM 1458 C CA . LYS A 1 190 ? -14.842 53.261 17.173 1.00 78.69 190 LYS A CA 1
ATOM 1459 C C . LYS A 1 190 ? -14.211 52.848 18.503 1.00 78.69 190 LYS A C 1
ATOM 1461 O O . LYS A 1 190 ? -14.947 52.606 19.456 1.00 78.69 190 LYS A O 1
ATOM 1466 N N . CYS A 1 191 ? -12.886 52.723 18.573 1.00 79.19 191 CYS A N 1
ATOM 1467 C CA . CYS A 1 191 ? -12.186 52.253 19.779 1.00 79.19 191 CYS A CA 1
ATOM 1468 C C . CYS A 1 191 ? -11.250 53.292 20.411 1.00 79.19 191 CYS A C 1
ATOM 1470 O O . CYS A 1 191 ? -10.770 53.044 21.511 1.00 79.19 191 CYS A O 1
ATOM 1472 N N . HIS A 1 192 ? -11.049 54.439 19.752 1.00 75.12 192 HIS A N 1
ATOM 1473 C CA . HIS A 1 192 ? -10.235 55.581 20.191 1.00 75.12 192 HIS A CA 1
ATOM 1474 C C . HIS A 1 192 ? -8.794 55.175 20.543 1.00 75.12 192 HIS A C 1
ATOM 1476 O O . HIS A 1 192 ? -8.219 55.639 21.523 1.00 75.12 192 HIS A O 1
ATOM 1482 N N . GLU A 1 193 ? -8.230 54.235 19.776 1.00 66.75 193 GLU A N 1
ATOM 1483 C CA . GLU A 1 193 ? -6.837 53.811 19.931 1.00 66.75 193 GLU A CA 1
ATOM 1484 C C . GLU A 1 193 ? -5.952 54.421 18.830 1.00 66.75 193 GLU A C 1
ATOM 1486 O O . GLU A 1 193 ? -6.358 54.395 17.657 1.00 66.75 193 GLU A O 1
ATOM 1491 N N . PRO A 1 194 ? -4.737 54.892 19.179 1.00 60.84 194 PRO A N 1
ATOM 1492 C CA . PRO A 1 194 ? -3.842 55.570 18.249 1.00 60.84 194 PRO A CA 1
ATOM 1493 C C . PRO A 1 194 ? -3.118 54.637 17.281 1.00 60.84 194 PRO A C 1
ATOM 1495 O O . PRO A 1 194 ? -2.598 53.581 17.654 1.00 60.84 194 PRO A O 1
ATOM 1498 N N . LYS A 1 195 ? -3.039 55.051 16.011 1.00 56.53 195 LYS A N 1
ATOM 1499 C CA . LYS A 1 195 ? -2.429 54.285 14.910 1.00 56.53 195 LYS A CA 1
ATOM 1500 C C . LYS A 1 195 ? -0.939 54.609 14.673 1.00 56.53 195 LYS A C 1
ATOM 1502 O O . LYS A 1 195 ? -0.592 54.926 13.549 1.00 56.53 195 LYS A O 1
ATOM 1507 N N . VAL A 1 196 ? -0.018 54.465 15.637 1.00 49.81 196 VAL A N 1
ATOM 1508 C CA . VAL A 1 196 ? 1.422 54.253 15.304 1.00 49.81 196 VAL A CA 1
ATOM 1509 C C . VAL A 1 196 ? 2.176 53.537 16.438 1.00 49.81 196 VAL A C 1
ATOM 1511 O O . VAL A 1 196 ? 2.189 54.007 17.572 1.00 49.81 196 VAL A O 1
ATOM 1514 N N . ARG A 1 197 ? 2.885 52.435 16.139 1.00 39.94 197 ARG A N 1
ATOM 1515 C CA . ARG A 1 197 ? 4.015 51.951 16.962 1.00 39.94 197 ARG A CA 1
ATOM 1516 C C . ARG A 1 197 ? 5.309 52.499 16.357 1.00 39.94 197 ARG A C 1
ATOM 1518 O O . ARG A 1 197 ? 5.650 52.118 15.244 1.00 39.94 197 ARG A O 1
ATOM 1525 N N . GLY A 1 198 ? 5.970 53.407 17.072 1.00 35.50 198 GLY A N 1
ATOM 1526 C CA . GLY A 1 198 ? 7.259 53.987 16.689 1.00 35.50 198 GLY A CA 1
ATOM 1527 C C . GLY A 1 198 ? 8.458 53.056 16.912 1.00 35.50 198 GLY A C 1
ATOM 1528 O O . GLY A 1 198 ? 8.391 52.112 17.702 1.00 35.50 198 GLY A O 1
ATOM 1529 N N . ASP A 1 199 ? 9.537 53.371 16.196 1.00 33.59 199 ASP A N 1
ATOM 1530 C CA . ASP A 1 199 ? 10.882 52.796 16.274 1.00 33.59 199 ASP A CA 1
ATOM 1531 C C . ASP A 1 199 ? 11.624 53.060 17.604 1.00 33.59 199 ASP A C 1
ATOM 1533 O O . ASP A 1 199 ? 11.325 54.017 18.320 1.00 33.59 199 ASP A O 1
ATOM 1537 N N . ALA A 1 200 ? 12.686 52.258 17.796 1.00 35.00 200 ALA A N 1
ATOM 1538 C CA . ALA A 1 200 ? 13.847 52.369 18.698 1.00 35.00 200 ALA A CA 1
ATOM 1539 C C . ALA A 1 200 ? 13.861 51.452 19.942 1.00 35.00 200 ALA A C 1
ATOM 1541 O O . ALA A 1 200 ? 13.246 51.762 20.956 1.00 35.00 200 ALA A O 1
ATOM 1542 N N . ASP A 1 201 ? 14.669 50.380 19.876 1.00 31.78 201 ASP A N 1
ATOM 1543 C CA . ASP A 1 201 ? 15.762 50.151 20.841 1.00 31.78 201 ASP A CA 1
ATOM 1544 C C . ASP A 1 201 ? 16.811 49.161 20.278 1.00 31.78 201 ASP A C 1
ATOM 1546 O O . ASP A 1 201 ? 16.484 48.038 19.886 1.00 31.78 201 ASP A O 1
ATOM 1550 N N . GLU A 1 202 ? 18.079 49.586 20.233 1.00 45.16 202 GLU A N 1
ATOM 1551 C CA . GLU A 1 202 ? 19.249 48.716 20.061 1.00 45.16 202 GLU A CA 1
ATOM 1552 C C . GLU A 1 202 ? 19.475 47.970 21.384 1.00 45.16 202 GLU A C 1
ATOM 1554 O O . GLU A 1 202 ? 20.220 48.410 22.256 1.00 45.16 202 GLU A O 1
ATOM 1559 N N . GLY A 1 203 ? 18.802 46.832 21.542 1.00 33.28 203 GLY A N 1
ATOM 1560 C CA . GLY A 1 203 ? 18.962 45.931 22.678 1.00 33.28 203 GLY A CA 1
ATOM 1561 C C . GLY A 1 203 ? 19.418 44.557 22.206 1.00 33.28 203 GLY A C 1
ATOM 1562 O O . GLY A 1 203 ? 18.698 43.871 21.485 1.00 33.28 203 GLY A O 1
ATOM 1563 N N . GLU A 1 204 ? 20.632 44.189 22.605 1.00 35.38 204 GLU A N 1
ATOM 1564 C CA . GLU A 1 204 ? 21.261 42.869 22.517 1.00 35.38 204 GLU A CA 1
ATOM 1565 C C . GLU A 1 204 ? 20.254 41.713 22.394 1.00 35.38 204 GLU A C 1
ATOM 1567 O O . GLU A 1 204 ? 19.436 41.480 23.286 1.00 35.38 204 GLU A O 1
ATOM 1572 N N . ALA A 1 205 ? 20.302 41.001 21.263 1.00 36.66 205 ALA A N 1
ATOM 1573 C CA . ALA A 1 205 ? 19.386 39.909 20.967 1.00 36.66 205 ALA A CA 1
ATOM 1574 C C . ALA A 1 205 ? 19.382 38.888 22.120 1.00 36.66 205 ALA A C 1
ATOM 1576 O O . ALA A 1 205 ? 20.412 38.246 22.357 1.00 36.66 205 ALA A O 1
ATOM 1577 N N . PRO A 1 206 ? 18.248 38.656 22.811 1.00 34.34 206 PRO A N 1
ATOM 1578 C CA . PRO A 1 206 ? 18.142 37.494 23.664 1.00 34.34 206 PRO A CA 1
ATOM 1579 C C . PRO A 1 206 ? 18.145 36.293 22.726 1.00 34.34 206 PRO A C 1
ATOM 1581 O O . PRO A 1 206 ? 17.186 36.045 21.989 1.00 34.34 206 PRO A O 1
ATOM 1584 N N . THR A 1 207 ? 19.260 35.567 22.720 1.00 42.47 207 THR A N 1
ATOM 1585 C CA . THR A 1 207 ? 19.313 34.216 22.178 1.00 42.47 207 THR A CA 1
ATOM 1586 C C . THR A 1 207 ? 18.232 33.425 22.902 1.00 42.47 207 THR A C 1
ATOM 1588 O O . THR A 1 207 ? 18.360 33.055 24.067 1.00 42.47 207 THR A O 1
ATOM 1591 N N . LYS A 1 208 ? 17.087 33.248 22.237 1.00 44.28 208 LYS A N 1
ATOM 1592 C CA . LYS A 1 208 ? 16.071 32.310 22.699 1.00 44.28 208 LYS A CA 1
ATOM 1593 C C . LYS A 1 208 ? 16.784 30.964 22.818 1.00 44.28 208 LYS A C 1
ATOM 1595 O O . LYS A 1 208 ? 17.480 30.603 21.862 1.00 44.28 208 LYS A O 1
ATOM 1600 N N . PRO A 1 209 ? 16.671 30.246 23.947 1.00 43.50 209 PRO A N 1
ATOM 1601 C CA . PRO A 1 209 ? 17.235 28.915 24.020 1.00 43.50 209 PRO A CA 1
ATOM 1602 C C . PRO A 1 209 ? 16.607 28.124 22.877 1.00 43.50 209 PRO A C 1
ATOM 1604 O O . PRO A 1 209 ? 15.383 28.077 22.723 1.00 43.50 209 PRO A O 1
ATOM 1607 N N . VAL A 1 210 ? 17.464 27.607 22.000 1.00 47.75 210 VAL A N 1
ATOM 1608 C CA . VAL A 1 210 ? 17.060 26.613 21.018 1.00 47.75 210 VAL A CA 1
ATOM 1609 C C . VAL A 1 210 ? 16.712 25.402 21.858 1.00 47.75 210 VAL A C 1
ATOM 1611 O O . VAL A 1 210 ? 17.601 24.629 22.203 1.00 47.75 210 VAL A O 1
ATOM 1614 N N . ASN A 1 211 ? 15.445 25.297 22.257 1.00 57.78 211 ASN A N 1
ATOM 1615 C CA . ASN A 1 211 ? 15.006 24.106 22.943 1.00 57.78 211 ASN A CA 1
ATOM 1616 C C . ASN A 1 211 ? 15.148 22.968 21.941 1.00 57.78 211 ASN A C 1
ATOM 1618 O O . ASN A 1 211 ? 14.520 22.956 20.878 1.00 57.78 211 ASN A O 1
ATOM 1622 N N . THR A 1 212 ? 16.058 22.061 22.254 1.00 61.72 212 THR A N 1
ATOM 1623 C CA . THR A 1 212 ? 16.281 20.841 21.497 1.00 61.72 212 THR A CA 1
ATOM 1624 C C . THR A 1 212 ? 14.960 20.080 21.395 1.00 61.72 212 THR A C 1
ATOM 1626 O O . THR A 1 212 ? 14.091 20.191 22.263 1.00 61.72 212 THR A O 1
ATOM 1629 N N . THR A 1 213 ? 14.785 19.279 20.342 1.00 63.62 213 THR A N 1
ATOM 1630 C CA . THR A 1 213 ? 13.619 18.387 20.185 1.00 63.62 213 THR A CA 1
ATOM 1631 C C . THR A 1 213 ? 13.323 17.608 21.475 1.00 63.62 213 THR A C 1
ATOM 1633 O O . THR A 1 213 ? 12.169 17.351 21.800 1.00 63.62 213 THR A O 1
ATOM 1636 N N . PHE A 1 214 ? 14.374 17.307 22.239 1.00 63.66 214 PHE A N 1
ATOM 1637 C CA . PHE A 1 214 ? 14.343 16.689 23.554 1.00 63.66 214 PHE A CA 1
ATOM 1638 C C . PHE A 1 214 ? 13.560 17.501 24.612 1.00 63.66 214 PHE A C 1
ATOM 1640 O O . PHE A 1 214 ? 12.648 16.965 25.237 1.00 63.66 214 PHE A O 1
ATOM 1647 N N . GLU A 1 215 ? 13.831 18.799 24.766 1.00 65.94 215 GLU A N 1
ATOM 1648 C CA . GLU A 1 215 ? 13.177 19.665 25.767 1.00 65.94 215 GLU A CA 1
ATOM 1649 C C . GLU A 1 215 ? 11.695 19.916 25.451 1.00 65.94 215 GLU A C 1
ATOM 1651 O O . GLU A 1 215 ? 10.867 20.036 26.354 1.00 65.94 215 GLU A O 1
ATOM 1656 N N . VAL A 1 216 ? 11.336 19.945 24.162 1.00 71.94 216 VAL A N 1
ATOM 1657 C CA . VAL A 1 216 ? 9.930 20.030 23.731 1.00 71.94 216 VAL A CA 1
ATOM 1658 C C . VAL A 1 216 ? 9.181 18.740 24.075 1.00 71.94 216 VAL A C 1
ATOM 1660 O O . VAL A 1 216 ? 8.030 18.790 24.508 1.00 71.94 216 VAL A O 1
ATOM 1663 N N . LEU A 1 217 ? 9.825 17.582 23.913 1.00 67.88 217 LEU A N 1
ATOM 1664 C CA . LEU A 1 217 ? 9.223 16.290 24.234 1.00 67.88 217 LEU A CA 1
ATOM 1665 C C . LEU A 1 217 ? 9.080 16.073 25.747 1.00 67.88 217 LEU A C 1
ATOM 1667 O O . LEU A 1 217 ? 8.036 15.578 26.170 1.00 67.88 217 LEU A O 1
ATOM 1671 N N . GLU A 1 218 ? 10.059 16.481 26.564 1.00 74.62 218 GLU A N 1
ATOM 1672 C CA . GLU A 1 218 ? 9.928 16.422 28.029 1.00 74.62 218 GLU A CA 1
ATOM 1673 C C . GLU A 1 218 ? 8.769 17.305 28.527 1.00 74.62 218 GLU A C 1
ATOM 1675 O O . GLU A 1 218 ? 7.953 16.842 29.324 1.00 74.62 218 GLU A O 1
ATOM 1680 N N . ALA A 1 219 ? 8.593 18.512 27.973 1.00 74.12 219 ALA A N 1
ATOM 1681 C CA . ALA A 1 219 ? 7.470 19.386 28.327 1.00 74.12 219 ALA A CA 1
ATOM 1682 C C . ALA A 1 219 ? 6.093 18.783 27.973 1.00 74.12 219 ALA A C 1
ATOM 1684 O O . ALA A 1 219 ? 5.137 18.920 28.737 1.00 74.12 219 ALA A O 1
ATOM 1685 N N . ILE A 1 220 ? 5.984 18.081 26.837 1.00 72.06 220 ILE A N 1
ATOM 1686 C CA . ILE A 1 220 ? 4.746 17.392 26.428 1.00 72.06 220 ILE A CA 1
ATOM 1687 C C . ILE A 1 220 ? 4.433 16.219 27.368 1.00 72.06 220 ILE A C 1
ATOM 1689 O O . ILE A 1 220 ? 3.271 16.005 27.718 1.00 72.06 220 ILE A O 1
ATOM 1693 N N . VAL A 1 221 ? 5.455 15.468 27.788 1.00 70.88 221 VAL A N 1
ATOM 1694 C CA . VAL A 1 221 ? 5.307 14.351 28.735 1.00 70.88 221 VAL A CA 1
ATOM 1695 C C . VAL A 1 221 ? 4.838 14.850 30.104 1.00 70.88 221 VAL A C 1
ATOM 1697 O O . VAL A 1 221 ? 3.939 14.245 30.693 1.00 70.88 221 VAL A O 1
ATOM 1700 N N . ASP A 1 222 ? 5.385 15.965 30.587 1.00 73.56 222 ASP A N 1
ATOM 1701 C CA . ASP A 1 222 ? 4.979 16.573 31.857 1.00 73.56 222 ASP A CA 1
ATOM 1702 C C . ASP A 1 222 ? 3.544 17.115 31.798 1.00 73.56 222 ASP A C 1
ATOM 1704 O O . ASP A 1 222 ? 2.742 16.834 32.690 1.00 73.56 222 ASP A O 1
ATOM 1708 N N . GLN A 1 223 ? 3.171 17.782 30.700 1.00 73.94 223 GLN A N 1
ATOM 1709 C CA . GLN A 1 223 ? 1.799 18.248 30.472 1.00 73.94 223 GLN A CA 1
ATOM 1710 C C . GLN A 1 223 ? 0.784 17.091 30.465 1.00 73.94 223 GLN A C 1
ATOM 1712 O O . GLN A 1 223 ? -0.324 17.223 30.988 1.00 73.94 223 GLN A O 1
ATOM 1717 N N . TRP A 1 224 ? 1.153 15.941 29.896 1.00 71.25 224 TRP A N 1
ATOM 1718 C CA . TRP A 1 224 ? 0.314 14.741 29.911 1.00 71.25 224 TRP A CA 1
ATOM 1719 C C . TRP A 1 224 ? 0.170 14.129 31.306 1.00 71.25 224 TRP A C 1
ATOM 1721 O O . TRP A 1 224 ? -0.909 13.640 31.644 1.00 71.25 224 TRP A O 1
ATOM 1731 N N . ARG A 1 225 ? 1.228 14.159 32.125 1.00 68.06 225 ARG A N 1
ATOM 1732 C CA . ARG A 1 225 ? 1.186 13.635 33.498 1.00 68.06 225 ARG A CA 1
ATOM 1733 C C . ARG A 1 225 ? 0.177 14.405 34.354 1.00 68.06 225 ARG A C 1
ATOM 1735 O O . ARG A 1 225 ? -0.613 13.774 35.054 1.00 68.06 225 ARG A O 1
ATOM 1742 N N . ASP A 1 226 ? 0.154 15.729 34.212 1.00 69.38 226 ASP A N 1
ATOM 1743 C CA . ASP A 1 226 ? -0.777 16.616 34.918 1.00 69.38 226 ASP A CA 1
ATOM 1744 C C . ASP A 1 226 ? -2.224 16.474 34.422 1.00 69.38 226 ASP A C 1
ATOM 1746 O O . ASP A 1 226 ? -3.162 16.483 35.219 1.00 69.38 226 ASP A O 1
ATOM 1750 N N . GLN A 1 227 ? -2.434 16.310 33.110 1.00 69.69 227 GLN A N 1
ATOM 1751 C CA . GLN A 1 227 ? -3.779 16.244 32.527 1.00 69.69 227 GLN A CA 1
ATOM 1752 C C . GLN A 1 227 ? -4.555 14.968 32.906 1.00 69.69 227 GLN A C 1
ATOM 1754 O O . GLN A 1 227 ? -5.788 14.995 32.940 1.00 69.69 227 GLN A O 1
ATOM 1759 N N . TYR A 1 228 ? -3.864 13.856 33.173 1.00 67.44 228 TYR A N 1
ATOM 1760 C CA . TYR A 1 228 ? -4.487 12.539 33.367 1.00 67.44 228 TYR A CA 1
ATOM 1761 C C . TYR A 1 228 ? -4.355 11.964 34.791 1.00 67.44 228 TYR A C 1
ATOM 1763 O O . TYR A 1 228 ? -4.700 10.800 34.989 1.00 67.44 228 TYR A O 1
ATOM 1771 N N . ASP A 1 229 ? -3.888 12.755 35.768 1.00 61.50 229 ASP A N 1
ATOM 1772 C CA . ASP A 1 229 ? -3.700 12.360 37.184 1.00 61.50 229 ASP A CA 1
ATOM 1773 C C . ASP A 1 229 ? -2.979 11.003 37.335 1.00 61.50 229 ASP A C 1
ATOM 1775 O O . ASP A 1 229 ? -3.374 10.098 38.076 1.00 61.50 229 ASP A O 1
ATOM 1779 N N . VAL A 1 230 ? -1.931 10.822 36.526 1.00 61.12 230 VAL A N 1
ATOM 1780 C CA . VAL A 1 230 ? -1.229 9.545 36.391 1.00 61.12 230 VAL A CA 1
ATOM 1781 C C . VAL A 1 230 ? -0.276 9.373 37.573 1.00 61.12 230 VAL A C 1
ATOM 1783 O O . VAL A 1 230 ? 0.845 9.878 37.567 1.00 61.12 230 VAL A O 1
ATOM 1786 N N . THR A 1 231 ? -0.711 8.643 38.600 1.00 58.75 231 THR A N 1
ATOM 1787 C CA . THR A 1 231 ? 0.129 8.302 39.760 1.00 58.75 231 THR A CA 1
ATOM 1788 C C . THR A 1 231 ? 1.266 7.342 39.372 1.00 58.75 231 THR A C 1
ATOM 1790 O O . THR A 1 231 ? 1.137 6.564 38.415 1.00 58.75 231 THR A O 1
ATOM 1793 N N . SER A 1 232 ? 2.394 7.388 40.102 1.00 57.34 232 SER A N 1
ATOM 1794 C CA . SER A 1 232 ? 3.644 6.695 39.716 1.00 57.34 232 SER A CA 1
ATOM 1795 C C . SER A 1 232 ? 3.543 5.167 39.655 1.00 57.34 232 SER A C 1
ATOM 1797 O O . SER A 1 232 ? 4.416 4.529 39.080 1.00 57.34 232 SER A O 1
ATOM 1799 N N . ASP A 1 233 ? 2.473 4.584 40.199 1.00 54.34 233 ASP A N 1
ATOM 1800 C CA . ASP A 1 233 ? 2.232 3.136 40.216 1.00 54.34 233 ASP A CA 1
ATOM 1801 C C . ASP A 1 233 ? 1.367 2.637 39.041 1.00 54.34 233 ASP A C 1
ATOM 1803 O O . ASP A 1 233 ? 1.044 1.449 38.954 1.00 54.34 233 ASP A O 1
ATOM 1807 N N . SER A 1 234 ? 0.963 3.516 38.118 1.00 63.66 234 SER A N 1
ATOM 1808 C CA . SER A 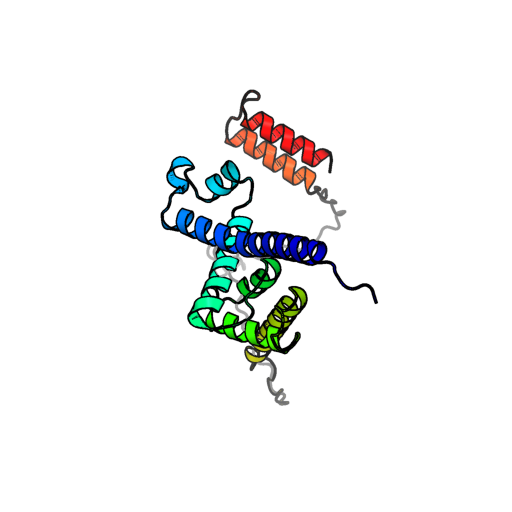1 234 ? 0.173 3.121 36.949 1.00 63.66 234 SER A CA 1
ATOM 1809 C C . SER A 1 234 ? 1.047 2.619 35.790 1.00 63.66 234 SER A C 1
ATOM 1811 O O . SER A 1 234 ? 2.163 3.080 35.557 1.00 63.66 234 SER A O 1
ATOM 1813 N N . VAL A 1 235 ? 0.500 1.708 34.979 1.00 58.69 235 VAL A N 1
ATOM 1814 C CA . VAL A 1 235 ? 1.153 1.219 33.744 1.00 58.69 235 VAL A CA 1
ATOM 1815 C C . VAL A 1 235 ? 1.474 2.375 32.781 1.00 58.69 235 VAL A C 1
ATOM 1817 O O . VAL A 1 235 ? 2.471 2.325 32.062 1.00 58.69 235 VAL A O 1
ATOM 1820 N N . ALA A 1 236 ? 0.671 3.443 32.809 1.00 61.47 236 ALA A N 1
ATOM 1821 C CA . ALA A 1 236 ? 0.913 4.665 32.051 1.00 61.47 236 ALA A CA 1
ATOM 1822 C C . ALA A 1 236 ? 2.159 5.425 32.547 1.00 61.47 236 ALA A C 1
ATOM 1824 O O . ALA A 1 236 ? 2.933 5.899 31.720 1.00 61.47 236 ALA A O 1
ATOM 1825 N N . ALA A 1 237 ? 2.416 5.472 33.861 1.00 64.00 237 ALA A N 1
ATOM 1826 C CA . ALA A 1 237 ? 3.638 6.066 34.411 1.00 64.00 237 ALA A CA 1
ATOM 1827 C C . ALA A 1 237 ? 4.895 5.307 33.953 1.00 64.00 237 ALA A C 1
ATOM 1829 O O . ALA A 1 237 ? 5.843 5.924 33.472 1.00 64.00 237 ALA A O 1
ATOM 1830 N N . ALA A 1 238 ? 4.867 3.970 33.988 1.00 66.88 238 ALA A N 1
ATOM 1831 C CA . ALA A 1 238 ? 5.981 3.141 33.521 1.00 66.88 238 ALA A CA 1
ATOM 1832 C C . ALA A 1 238 ? 6.253 3.295 32.010 1.00 66.88 238 ALA A C 1
ATOM 1834 O O . ALA A 1 238 ? 7.406 3.298 31.576 1.00 66.88 238 ALA A O 1
ATOM 1835 N N . MET A 1 239 ? 5.202 3.450 31.195 1.00 68.25 239 MET A N 1
ATOM 1836 C CA . MET A 1 239 ? 5.342 3.726 29.760 1.00 68.25 239 MET A CA 1
ATOM 1837 C C . MET A 1 239 ? 5.951 5.107 29.494 1.00 68.25 239 MET A C 1
ATOM 1839 O O . MET A 1 239 ? 6.813 5.224 28.623 1.00 68.25 239 MET A O 1
ATOM 1843 N N . LEU A 1 240 ? 5.549 6.129 30.256 1.00 70.56 240 LEU A N 1
ATOM 1844 C CA . LEU A 1 240 ? 6.092 7.484 30.138 1.00 70.56 240 LEU A CA 1
ATOM 1845 C C . LEU A 1 240 ? 7.554 7.561 30.596 1.00 70.56 240 LEU A C 1
ATOM 1847 O O . LEU A 1 240 ? 8.354 8.208 29.926 1.00 70.56 240 LEU A O 1
ATOM 1851 N N . GLU A 1 241 ? 7.939 6.862 31.669 1.00 74.06 241 GLU A N 1
ATOM 1852 C CA . GLU A 1 241 ? 9.344 6.789 32.095 1.00 74.06 241 GLU A CA 1
ATOM 1853 C C . GLU A 1 241 ? 10.225 6.096 31.049 1.00 74.06 241 GLU A C 1
ATOM 1855 O O . GLU A 1 241 ? 11.327 6.562 30.753 1.00 74.06 241 GLU A O 1
ATOM 1860 N N . ASN A 1 242 ? 9.734 5.018 30.432 1.00 73.56 242 ASN A N 1
ATOM 1861 C CA . ASN A 1 242 ? 10.460 4.313 29.374 1.00 73.56 242 ASN A CA 1
ATOM 1862 C C . ASN A 1 242 ? 10.638 5.197 28.129 1.00 73.56 242 ASN A C 1
ATOM 1864 O O . ASN A 1 242 ? 11.719 5.239 27.543 1.00 73.56 242 ASN A O 1
ATOM 1868 N N . LEU A 1 243 ? 9.598 5.955 27.763 1.00 70.25 243 LEU A N 1
ATOM 1869 C CA . LEU A 1 243 ? 9.662 6.931 26.677 1.00 70.25 243 LEU A CA 1
ATOM 1870 C C . LEU A 1 243 ? 10.679 8.040 26.990 1.00 70.25 243 LEU A C 1
ATOM 1872 O O . LEU A 1 243 ? 11.554 8.301 26.174 1.00 70.25 243 LEU A O 1
ATOM 1876 N N . ALA A 1 244 ? 10.624 8.628 28.189 1.00 71.00 244 ALA A N 1
ATOM 1877 C CA . ALA A 1 244 ? 11.556 9.670 28.626 1.00 71.00 244 ALA A CA 1
ATOM 1878 C C . ALA A 1 244 ? 13.013 9.174 28.655 1.00 71.00 244 ALA A C 1
ATOM 1880 O O . ALA A 1 244 ? 13.928 9.896 28.268 1.00 71.00 244 ALA A O 1
ATOM 1881 N N . THR A 1 245 ? 13.230 7.918 29.054 1.00 75.44 245 THR A N 1
ATOM 1882 C CA . THR A 1 245 ? 14.559 7.286 29.063 1.00 75.44 245 THR A CA 1
ATOM 1883 C C . THR A 1 245 ? 15.096 7.124 27.643 1.00 75.44 245 THR A C 1
ATOM 1885 O O . THR A 1 245 ? 16.213 7.541 27.358 1.00 75.44 245 THR A O 1
ATOM 1888 N N . LYS A 1 246 ? 14.271 6.617 26.719 1.00 71.50 246 LYS A N 1
ATOM 1889 C CA . LYS A 1 246 ? 14.644 6.471 25.304 1.00 71.50 246 LYS A CA 1
ATOM 1890 C C . LYS A 1 246 ? 14.952 7.794 24.620 1.00 71.50 246 LYS A C 1
ATOM 1892 O O . LYS A 1 246 ? 15.795 7.825 23.734 1.00 71.50 246 LYS A O 1
ATOM 1897 N N . ILE A 1 247 ? 14.270 8.867 25.013 1.00 67.44 247 ILE A N 1
ATOM 1898 C CA . ILE A 1 247 ? 14.528 10.197 24.463 1.00 67.44 247 ILE A CA 1
ATOM 1899 C C . ILE A 1 247 ? 15.887 10.717 24.985 1.00 67.44 247 ILE A C 1
ATOM 1901 O O . ILE A 1 247 ? 16.565 11.418 24.250 1.00 67.44 247 ILE A O 1
ATOM 1905 N N . ARG A 1 248 ? 16.332 10.355 26.208 1.00 71.38 248 ARG A N 1
ATOM 1906 C CA . ARG A 1 248 ? 17.634 10.791 26.779 1.00 71.38 248 ARG A CA 1
ATOM 1907 C C . ARG A 1 248 ? 18.838 10.040 26.223 1.00 71.38 248 ARG A C 1
ATOM 1909 O O . ARG A 1 248 ? 19.956 10.539 26.303 1.00 71.38 248 ARG A O 1
ATOM 1916 N N . GLU A 1 249 ? 18.620 8.818 25.753 1.00 73.38 249 GLU A N 1
ATOM 1917 C CA . GLU A 1 249 ? 19.671 7.925 25.254 1.00 73.38 249 GLU A CA 1
ATOM 1918 C C . GLU A 1 249 ? 19.936 8.069 23.742 1.00 73.38 249 GLU A C 1
ATOM 1920 O O . GLU A 1 249 ? 20.883 7.455 23.245 1.00 73.38 249 GLU A O 1
ATOM 1925 N N . GLY A 1 250 ? 19.118 8.845 23.016 1.00 56.03 250 GLY A N 1
ATOM 1926 C CA . GLY A 1 250 ? 19.234 9.094 21.570 1.00 56.03 250 GLY A CA 1
ATOM 1927 C C . GLY A 1 250 ? 19.692 10.507 21.243 1.00 56.03 250 GLY A C 1
ATOM 1928 O O . GLY A 1 250 ? 20.483 10.638 20.283 1.00 56.03 250 GLY A O 1
#

pLDDT: mean 73.75, std 17.39, range [31.78, 97.06]

Organism: NCBI:txid412755